Protein AF-A0A100WMC3-F1 (afdb_monomer_lite)

Foldseek 3Di:
DDDDDPDPDDDDDPPPDDDDDCVPVVVVVVVVVVVPDDPVRVVVVVVVVVVVVVVVVVVVVVVVVVVVVVVVVVVVVVVVVVVVVVVVVVVVVVVVVVVVVVVQQDWDAA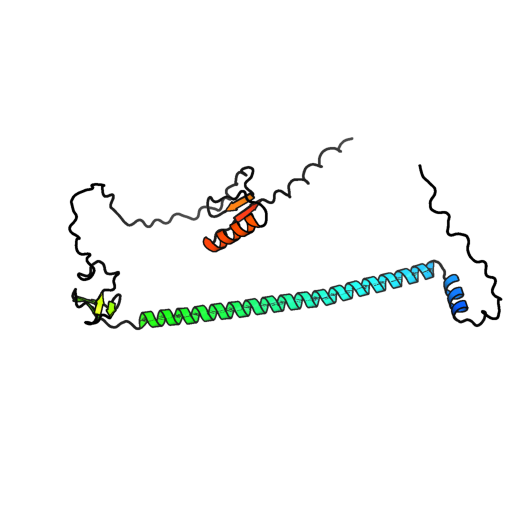PQARDIGSDQWDADPVGIHGHLVPCVGPVNVPDPDPDDDDDDDDDDDDDDDDDDDDDDDDDDPPPDDDDPQFFKAWPVDGDTDNDDDPVVVVVQVVCCVVPVTDMDGDDPPPPDPPPDDDDDDDD

Radius of gyration: 43.46 Å; chains: 1; bounding box: 103×50×106 Å

Sequence (235 aa):
MSLAYHQVAKNRCSRVTAQTDDANNPFHAVRLAIENLSDDQVCGLIRALVHGLVQGMITDVAARTDDIVEDAVQSITNQIATAAEHLQQVRVNAAEVKSSRRADGVQRTCELCGRVGSRRFVQSDTGWRCAPSATKCVGHRRQPSVVEPGHVVERGSTNSVGSSRIPAAADTPLKVVRTPGVTAHCLDCRRTWTLTDEVLQLAIKRHELRTGHIVDVYDEDAGEDAVVELAEACP

pLDDT: mean 76.0, std 20.93, range [31.16, 98.06]

Structure (mmCIF, N/CA/C/O backbone):
data_AF-A0A100WMC3-F1
#
_entry.id   AF-A0A100WMC3-F1
#
loop_
_atom_site.group_PDB
_atom_site.id
_atom_site.type_symbol
_atom_site.label_atom_id
_atom_site.label_alt_id
_atom_site.label_comp_id
_atom_site.label_asym_id
_atom_site.label_entity_id
_atom_site.label_seq_id
_atom_site.pdbx_PDB_ins_code
_atom_site.Cartn_x
_atom_site.Cartn_y
_atom_site.Cartn_z
_atom_site.occupancy
_atom_site.B_iso_or_equiv
_atom_site.auth_seq_id
_atom_site.auth_comp_id
_atom_site.auth_asym_id
_atom_site.auth_atom_id
_atom_site.pdbx_PDB_model_num
ATOM 1 N N . MET A 1 1 ? 5.108 33.991 -44.457 1.00 42.47 1 MET A N 1
ATOM 2 C CA . MET A 1 1 ? 6.042 34.362 -43.367 1.00 42.47 1 MET A CA 1
ATOM 3 C C . MET A 1 1 ? 6.269 33.095 -42.546 1.00 42.47 1 MET A C 1
ATOM 5 O O . MET A 1 1 ? 5.273 32.558 -42.109 1.00 42.47 1 MET A O 1
ATOM 9 N N . SER A 1 2 ? 7.432 32.477 -42.350 1.00 46.28 2 SER A N 1
ATOM 10 C CA . SER A 1 2 ? 8.834 32.833 -42.568 1.00 46.28 2 SER A CA 1
ATOM 11 C C . SER A 1 2 ? 9.646 31.515 -42.594 1.00 46.28 2 SER A C 1
ATOM 13 O O . SER A 1 2 ? 9.607 30.768 -41.622 1.00 46.28 2 SER A O 1
ATOM 15 N N . LEU A 1 3 ? 10.338 31.206 -43.699 1.00 52.53 3 LEU A N 1
ATOM 16 C CA . LEU A 1 3 ? 11.251 30.056 -43.866 1.00 52.53 3 LEU A CA 1
ATOM 17 C C . LEU A 1 3 ? 12.687 30.595 -43.989 1.00 52.53 3 LEU A C 1
ATOM 19 O O . LEU A 1 3 ? 13.226 30.664 -45.090 1.00 52.53 3 LEU A O 1
ATOM 23 N N . ALA A 1 4 ? 13.284 31.077 -42.893 1.00 56.47 4 ALA A N 1
ATOM 24 C CA . ALA A 1 4 ? 14.571 31.782 -42.985 1.00 56.47 4 ALA A CA 1
ATOM 25 C C . ALA A 1 4 ? 15.454 31.730 -41.721 1.00 56.47 4 ALA A C 1
ATOM 27 O O . ALA A 1 4 ? 16.034 32.749 -41.363 1.00 56.47 4 ALA A O 1
ATOM 28 N N . TYR A 1 5 ? 15.585 30.587 -41.027 1.00 51.62 5 TYR A N 1
ATOM 29 C CA . TYR A 1 5 ? 16.421 30.549 -39.806 1.00 51.62 5 TYR A CA 1
ATOM 30 C C . TYR A 1 5 ? 17.358 29.348 -39.592 1.00 51.62 5 TYR A C 1
ATOM 32 O O . TYR A 1 5 ? 17.820 29.142 -38.477 1.00 51.62 5 TYR A O 1
ATOM 40 N N . HIS A 1 6 ? 17.738 28.589 -40.630 1.00 47.38 6 HIS A N 1
ATOM 41 C CA . HIS A 1 6 ? 18.715 27.493 -40.457 1.00 47.38 6 HIS A CA 1
ATOM 42 C C . HIS A 1 6 ? 19.778 27.378 -41.566 1.00 47.38 6 HIS A C 1
ATOM 44 O O . HIS A 1 6 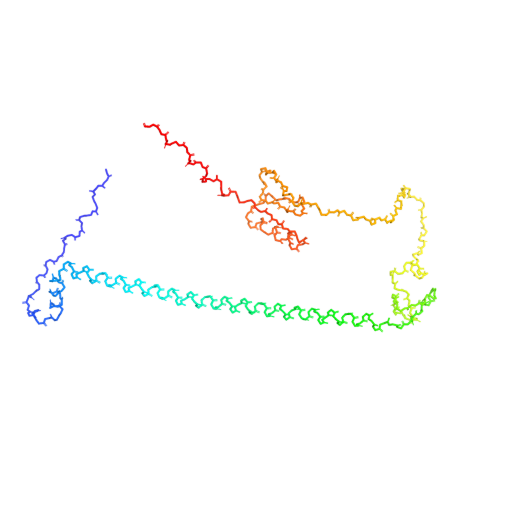? 20.029 26.302 -42.098 1.00 47.38 6 HIS A O 1
ATOM 50 N N . GLN A 1 7 ? 20.464 28.479 -41.900 1.00 54.38 7 GLN A N 1
ATOM 51 C CA . GLN A 1 7 ? 21.643 28.441 -42.791 1.00 54.38 7 GLN A CA 1
ATOM 52 C C . GLN A 1 7 ? 22.856 29.254 -42.295 1.00 54.38 7 GLN A C 1
ATOM 54 O O . GLN A 1 7 ? 23.619 29.785 -43.094 1.00 54.38 7 GLN A O 1
ATOM 59 N N . VAL A 1 8 ? 23.111 29.312 -40.982 1.00 54.22 8 VAL A N 1
ATOM 60 C CA . VAL A 1 8 ? 24.316 29.983 -40.438 1.00 54.22 8 VAL A CA 1
ATOM 61 C C . VAL A 1 8 ? 25.135 29.044 -39.550 1.00 54.22 8 VAL A C 1
ATOM 63 O O . VAL A 1 8 ? 25.372 29.309 -38.380 1.00 54.22 8 VAL A O 1
ATOM 66 N N . ALA A 1 9 ? 25.583 27.919 -40.112 1.00 51.59 9 ALA A N 1
ATOM 67 C CA . ALA A 1 9 ? 26.595 27.075 -39.461 1.00 51.59 9 ALA A CA 1
ATOM 68 C C . ALA A 1 9 ? 27.521 26.330 -40.443 1.00 51.59 9 ALA A C 1
ATOM 70 O O . ALA A 1 9 ? 28.112 25.320 -40.079 1.00 51.59 9 ALA A O 1
ATOM 71 N N . LYS A 1 10 ? 27.660 26.797 -41.696 1.00 53.50 10 LYS A N 1
ATOM 72 C CA . LYS A 1 10 ? 28.504 26.128 -42.711 1.00 53.50 10 LYS A CA 1
ATOM 73 C C . LYS A 1 10 ? 29.832 26.804 -43.042 1.00 53.50 10 LYS A C 1
ATOM 75 O O . LYS A 1 10 ? 30.568 26.280 -43.863 1.00 53.50 10 LYS A O 1
ATOM 80 N N . ASN A 1 11 ? 30.188 27.901 -42.377 1.00 53.53 11 ASN A N 1
ATOM 81 C CA . ASN A 1 11 ? 31.451 28.588 -42.636 1.00 53.53 11 ASN A CA 1
ATOM 82 C C . ASN A 1 11 ? 32.208 28.836 -41.335 1.00 53.53 11 ASN A C 1
ATOM 84 O O . ASN A 1 11 ? 31.994 29.864 -40.696 1.00 53.53 11 ASN A O 1
ATOM 88 N N . ARG A 1 12 ? 33.123 27.931 -40.968 1.00 49.16 12 ARG A N 1
ATOM 89 C CA . ARG A 1 12 ? 34.338 28.302 -40.228 1.00 49.16 12 ARG A CA 1
ATOM 90 C C . ARG A 1 12 ? 35.409 27.214 -40.302 1.00 49.16 12 ARG A C 1
ATOM 92 O O . ARG A 1 12 ? 35.188 26.077 -39.913 1.00 49.16 12 ARG A O 1
ATOM 99 N N . CYS A 1 13 ? 36.587 27.668 -40.721 1.00 43.81 13 CYS A N 1
ATOM 100 C CA . CYS A 1 13 ? 37.902 27.061 -40.537 1.00 43.81 13 CYS A CA 1
ATOM 101 C C . CYS A 1 13 ? 38.247 25.811 -41.351 1.00 43.81 13 CYS A C 1
ATOM 103 O O . CYS A 1 13 ? 38.523 24.746 -40.808 1.00 43.81 13 CYS A O 1
ATOM 105 N N . SER A 1 14 ? 38.491 26.036 -42.641 1.00 53.12 14 SER A N 1
ATOM 106 C CA . SER A 1 14 ? 39.659 25.453 -43.307 1.00 53.12 14 SER A CA 1
ATOM 107 C C . SER A 1 14 ? 40.934 25.985 -42.638 1.00 53.12 14 SER A C 1
ATOM 109 O O . SER A 1 14 ? 41.492 26.996 -43.060 1.00 53.12 14 SER A O 1
ATOM 111 N N . ARG A 1 15 ? 41.384 25.344 -41.554 1.00 52.12 15 ARG A N 1
ATOM 112 C CA . ARG A 1 15 ? 42.754 25.507 -41.056 1.00 52.12 15 ARG A CA 1
ATOM 113 C C . ARG A 1 15 ? 43.534 24.281 -41.504 1.00 52.12 15 ARG A C 1
ATOM 115 O O . ARG A 1 15 ? 43.482 23.235 -40.873 1.00 52.12 15 ARG A O 1
ATOM 122 N N . VAL A 1 16 ? 44.215 24.435 -42.634 1.00 56.44 16 VAL A N 1
ATOM 123 C CA . VAL A 1 16 ? 45.273 23.530 -43.080 1.00 56.44 16 VAL A CA 1
ATOM 124 C C . VAL A 1 16 ? 46.402 23.654 -42.058 1.00 56.44 16 VAL A C 1
ATOM 126 O O . VAL A 1 16 ? 47.184 24.601 -42.094 1.00 56.44 16 VAL A O 1
ATOM 129 N N . THR A 1 17 ? 46.432 22.750 -41.083 1.00 53.47 17 THR A N 1
ATOM 130 C CA . THR A 1 17 ? 47.632 22.466 -40.295 1.00 53.47 17 THR A CA 1
ATOM 131 C C . THR A 1 17 ? 48.300 21.243 -40.893 1.00 53.47 17 THR A C 1
ATOM 133 O O . THR A 1 17 ? 47.636 20.264 -41.223 1.00 53.47 17 THR A O 1
ATOM 136 N N . ALA A 1 18 ? 49.607 21.369 -41.080 1.00 52.53 18 ALA A N 1
ATOM 137 C CA . ALA A 1 18 ? 50.495 20.421 -41.720 1.00 52.53 18 ALA A CA 1
ATOM 138 C C . ALA A 1 18 ? 50.230 18.962 -41.310 1.00 52.53 18 ALA A C 1
ATOM 140 O O . ALA A 1 18 ? 50.261 18.614 -40.133 1.00 52.53 18 ALA A O 1
ATOM 141 N N . GLN A 1 19 ? 50.003 18.128 -42.324 1.00 58.03 19 GLN A N 1
ATOM 142 C CA . GLN A 1 19 ? 50.159 16.680 -42.278 1.00 58.03 19 GLN A CA 1
ATOM 143 C C . GLN A 1 19 ? 51.627 16.368 -41.964 1.00 58.03 19 GLN A C 1
ATOM 145 O O . GLN A 1 19 ? 52.487 16.459 -42.838 1.00 58.03 19 GLN A O 1
ATOM 150 N N . THR A 1 20 ? 51.913 16.013 -40.719 1.00 55.94 20 THR A N 1
ATOM 151 C CA . THR A 1 20 ? 53.174 15.377 -40.327 1.00 55.94 20 THR A CA 1
ATOM 152 C C . THR A 1 20 ? 52.835 14.165 -39.462 1.00 55.94 20 THR A C 1
ATOM 154 O O . THR A 1 20 ? 52.311 14.329 -38.366 1.00 55.94 20 THR A O 1
ATOM 157 N N . ASP A 1 21 ? 53.099 12.969 -39.997 1.00 59.62 21 ASP A N 1
ATOM 158 C CA . ASP A 1 21 ? 53.219 11.676 -39.299 1.00 59.62 21 ASP A CA 1
ATOM 159 C C . ASP A 1 21 ? 52.044 11.158 -38.438 1.00 59.62 21 ASP A C 1
ATOM 161 O O . ASP A 1 21 ? 52.247 10.549 -37.390 1.00 59.62 21 ASP A O 1
ATOM 165 N N . ASP A 1 22 ? 50.802 11.267 -38.920 1.00 60.19 22 ASP A N 1
ATOM 166 C CA . ASP A 1 22 ? 49.631 10.617 -38.284 1.00 60.19 22 ASP A CA 1
ATOM 167 C C . ASP A 1 22 ? 49.524 9.098 -38.570 1.00 60.19 22 ASP A C 1
ATOM 169 O O . ASP A 1 22 ? 48.655 8.412 -38.032 1.00 60.19 22 ASP A O 1
ATOM 173 N N . ALA A 1 23 ? 50.415 8.535 -39.397 1.00 66.25 23 ALA A N 1
ATOM 174 C CA . ALA A 1 23 ? 50.392 7.113 -39.762 1.00 66.25 23 ALA A CA 1
ATOM 175 C C . ALA A 1 23 ? 50.691 6.168 -38.579 1.00 66.25 23 ALA A C 1
ATOM 177 O O . ALA A 1 23 ? 50.268 5.015 -38.598 1.00 66.25 23 ALA A O 1
ATOM 178 N N . ASN A 1 24 ? 51.367 6.664 -37.536 1.00 78.38 24 ASN A N 1
ATOM 179 C CA . ASN A 1 24 ? 51.641 5.914 -36.304 1.00 78.38 24 ASN A CA 1
ATOM 180 C C . ASN A 1 24 ? 50.670 6.247 -35.163 1.00 78.38 24 ASN A C 1
ATOM 182 O O . ASN A 1 24 ? 50.863 5.787 -34.037 1.00 78.38 24 ASN A O 1
ATOM 186 N N . ASN A 1 25 ? 49.632 7.045 -35.420 1.00 85.81 25 ASN A N 1
ATOM 187 C CA . ASN A 1 25 ? 48.649 7.371 -34.405 1.00 85.81 25 ASN A CA 1
ATOM 188 C C . ASN A 1 25 ? 47.708 6.167 -34.198 1.00 85.81 25 ASN A C 1
ATOM 190 O O . ASN A 1 25 ? 46.953 5.818 -35.112 1.00 85.81 25 ASN A O 1
ATOM 194 N N . PRO A 1 26 ? 47.698 5.525 -33.013 1.00 85.31 26 PRO A N 1
ATOM 195 C CA . PRO A 1 26 ? 46.841 4.366 -32.762 1.00 85.31 26 PRO A CA 1
ATOM 196 C C . PRO A 1 26 ? 45.354 4.701 -32.942 1.00 85.31 26 PRO A C 1
ATOM 198 O O . PRO A 1 26 ? 44.572 3.842 -33.343 1.00 85.31 26 PRO A O 1
ATOM 201 N N . PHE A 1 27 ? 44.959 5.962 -32.739 1.00 88.50 27 PHE A N 1
ATOM 202 C CA . PHE A 1 27 ? 43.589 6.408 -32.978 1.00 88.50 27 PHE A CA 1
ATOM 203 C C . PHE A 1 27 ? 43.219 6.431 -34.468 1.00 88.50 27 PHE A C 1
ATOM 205 O O . PHE A 1 27 ? 42.059 6.191 -34.798 1.00 88.50 27 PHE A O 1
ATOM 212 N N . HIS A 1 28 ? 44.178 6.651 -35.376 1.00 87.25 28 HIS A N 1
ATOM 213 C CA . HIS A 1 28 ? 43.939 6.577 -36.821 1.00 87.25 28 HIS A CA 1
ATOM 214 C C . HIS A 1 28 ? 43.695 5.129 -37.269 1.00 87.25 28 HIS A C 1
ATOM 216 O O . HIS A 1 28 ? 42.779 4.864 -38.047 1.00 87.25 28 HIS A O 1
ATOM 222 N N . ALA A 1 29 ? 44.457 4.177 -36.721 1.00 86.81 29 ALA A N 1
ATOM 223 C CA . ALA A 1 29 ? 44.242 2.751 -36.966 1.00 86.81 29 ALA A CA 1
ATOM 224 C C . ALA A 1 29 ? 42.873 2.278 -36.445 1.00 86.81 29 ALA A C 1
ATOM 226 O O . ALA A 1 29 ? 42.149 1.586 -37.157 1.00 86.81 29 ALA A O 1
ATOM 227 N N . VAL A 1 30 ? 42.479 2.705 -35.238 1.00 89.44 30 VAL A N 1
ATOM 228 C CA . VAL A 1 30 ? 41.149 2.409 -34.675 1.00 89.44 30 VAL A CA 1
ATOM 229 C C . VAL A 1 30 ? 40.039 3.016 -35.532 1.00 89.44 30 VAL A C 1
ATOM 231 O O . VAL A 1 30 ? 39.040 2.355 -35.804 1.00 89.44 30 VAL A O 1
ATOM 234 N N . ARG A 1 31 ? 40.214 4.252 -36.005 1.00 90.44 31 ARG A N 1
ATOM 235 C CA . ARG A 1 31 ? 39.232 4.914 -36.864 1.00 90.44 31 ARG A CA 1
ATOM 236 C C . ARG A 1 31 ? 39.041 4.184 -38.193 1.00 90.44 31 ARG A C 1
ATOM 238 O O . ARG A 1 31 ? 37.904 3.902 -38.551 1.00 90.44 31 ARG A O 1
ATOM 245 N N . LEU A 1 32 ? 40.128 3.815 -38.875 1.00 91.56 32 LEU A N 1
ATOM 246 C CA . LEU A 1 32 ? 40.052 3.008 -40.097 1.00 91.56 32 LEU A CA 1
ATOM 247 C C . LEU A 1 32 ? 39.418 1.637 -39.840 1.00 91.56 32 LEU A C 1
ATOM 249 O O . LEU A 1 32 ? 38.679 1.141 -40.683 1.00 91.56 32 LEU A O 1
ATOM 253 N N . ALA A 1 33 ? 39.682 1.017 -38.689 1.00 89.44 33 ALA A N 1
ATOM 254 C CA . ALA A 1 33 ? 39.052 -0.251 -38.332 1.00 89.44 33 ALA A CA 1
ATOM 255 C C . ALA A 1 33 ? 37.529 -0.110 -38.165 1.00 89.44 33 ALA A C 1
ATOM 257 O O . ALA A 1 33 ? 36.796 -0.983 -38.616 1.00 89.44 33 ALA A O 1
ATOM 258 N N . ILE A 1 34 ? 37.053 0.994 -37.578 1.00 90.69 34 ILE A N 1
ATOM 259 C CA . ILE A 1 34 ? 35.618 1.295 -37.446 1.00 90.69 34 ILE A CA 1
ATOM 260 C C . ILE A 1 34 ? 34.990 1.590 -38.813 1.00 90.69 34 ILE A C 1
ATOM 262 O O . ILE A 1 34 ? 33.912 1.083 -39.108 1.00 90.69 34 ILE A O 1
ATOM 266 N N . GLU A 1 35 ? 35.663 2.381 -39.653 1.00 94.94 35 GLU A N 1
ATOM 267 C CA . GLU A 1 35 ? 35.176 2.755 -40.990 1.00 94.94 35 GLU A CA 1
ATOM 268 C C . GLU A 1 35 ? 35.080 1.550 -41.950 1.00 94.94 35 GLU A C 1
ATOM 270 O O . GLU A 1 35 ? 34.303 1.595 -42.898 1.00 94.94 35 GLU A O 1
ATOM 275 N N . ASN A 1 36 ? 35.821 0.465 -41.692 1.00 95.81 36 ASN A N 1
ATOM 276 C CA . ASN A 1 36 ? 35.812 -0.759 -42.502 1.00 95.81 36 ASN A CA 1
ATOM 277 C C . ASN A 1 36 ? 34.904 -1.881 -41.955 1.00 95.81 36 ASN A C 1
ATOM 279 O O . ASN A 1 36 ? 34.958 -3.002 -42.466 1.00 95.81 36 ASN A O 1
ATOM 283 N N . LEU A 1 37 ? 34.090 -1.626 -40.924 1.00 96.81 37 LEU A N 1
ATOM 284 C CA . LEU A 1 37 ? 33.111 -2.613 -40.457 1.00 96.81 37 LEU A CA 1
ATOM 285 C C . LEU A 1 37 ? 32.001 -2.796 -41.497 1.00 96.81 37 LEU A C 1
ATOM 287 O O . LEU A 1 37 ? 31.453 -1.820 -42.005 1.00 96.81 37 LEU A O 1
ATOM 291 N N . SER A 1 38 ? 31.637 -4.047 -41.791 1.00 97.31 38 SER A N 1
ATOM 292 C CA . SER A 1 38 ? 30.478 -4.322 -42.646 1.00 97.31 38 SER A CA 1
ATOM 293 C C . SER A 1 38 ? 29.168 -4.024 -41.915 1.00 97.31 38 SER A C 1
ATOM 295 O O . SER A 1 38 ? 29.095 -4.118 -40.687 1.00 97.31 38 SER A O 1
ATOM 297 N N . ASP A 1 39 ? 28.102 -3.741 -42.666 1.00 96.56 39 ASP A N 1
ATOM 298 C CA . ASP A 1 39 ? 26.769 -3.510 -42.092 1.00 96.56 39 ASP A CA 1
ATOM 299 C C . ASP A 1 39 ? 26.309 -4.680 -41.206 1.00 96.56 39 ASP A C 1
ATOM 301 O O . ASP A 1 39 ? 25.723 -4.459 -40.147 1.00 96.56 39 ASP A O 1
ATOM 305 N N . ASP A 1 40 ? 26.648 -5.921 -41.571 1.00 97.56 40 ASP A N 1
ATOM 306 C CA . ASP A 1 40 ? 26.360 -7.110 -40.760 1.00 97.56 40 ASP A CA 1
ATOM 307 C C . ASP A 1 40 ? 27.121 -7.109 -39.427 1.00 97.56 40 ASP A C 1
ATOM 309 O O . ASP A 1 40 ? 26.560 -7.468 -38.388 1.00 97.56 40 ASP A O 1
ATOM 313 N N . GLN A 1 41 ? 28.390 -6.682 -39.428 1.00 96.62 41 GLN A N 1
ATOM 314 C CA . GLN A 1 41 ? 29.192 -6.555 -38.209 1.00 96.62 41 GLN A CA 1
ATOM 315 C C . GLN A 1 41 ? 28.649 -5.444 -37.312 1.00 96.62 41 GLN A C 1
ATOM 317 O O . GLN A 1 41 ? 28.514 -5.645 -36.105 1.00 96.62 41 GLN A O 1
ATOM 322 N N . VAL A 1 42 ? 28.279 -4.302 -37.894 1.00 95.19 42 VAL A N 1
ATOM 323 C CA . VAL A 1 42 ? 27.649 -3.194 -37.167 1.00 95.19 42 VAL A CA 1
ATOM 324 C C . VAL A 1 42 ? 26.313 -3.641 -36.568 1.00 95.19 42 VAL A C 1
ATOM 326 O O . VAL A 1 42 ? 26.083 -3.454 -35.374 1.00 95.19 42 VAL A O 1
ATOM 329 N N . CYS A 1 43 ? 25.458 -4.310 -37.344 1.00 95.62 43 CYS A N 1
ATOM 330 C CA . CYS A 1 43 ? 24.183 -4.844 -36.860 1.00 95.62 43 CYS A CA 1
ATOM 331 C C . CYS A 1 43 ? 24.376 -5.892 -35.755 1.00 95.62 43 CYS A C 1
ATOM 333 O O . CYS A 1 43 ? 23.630 -5.902 -34.774 1.00 95.62 43 CYS A O 1
ATOM 335 N N . GLY A 1 44 ? 25.380 -6.763 -35.886 1.00 96.94 44 GLY A N 1
ATOM 336 C CA . GLY A 1 44 ? 25.745 -7.744 -34.867 1.00 96.94 44 GLY A CA 1
ATOM 337 C C . GLY A 1 44 ? 26.195 -7.089 -33.561 1.00 96.94 44 GLY A C 1
ATOM 338 O O . GLY A 1 44 ? 25.707 -7.461 -32.493 1.00 96.94 44 GLY A O 1
ATOM 339 N N . LEU A 1 45 ? 27.058 -6.072 -33.648 1.00 96.25 45 LEU A N 1
ATOM 340 C CA . LEU A 1 45 ? 27.527 -5.296 -32.498 1.00 96.25 45 LEU A CA 1
ATOM 341 C C . LEU A 1 45 ? 26.379 -4.555 -31.810 1.00 96.25 45 LEU A C 1
ATOM 343 O O . LEU A 1 45 ? 26.240 -4.651 -30.593 1.00 96.25 45 LEU A O 1
ATOM 347 N N . ILE A 1 46 ? 25.520 -3.874 -32.573 1.00 96.12 46 ILE A N 1
ATOM 348 C CA . ILE A 1 46 ? 24.348 -3.179 -32.025 1.00 96.12 46 ILE A CA 1
ATOM 349 C C . ILE A 1 46 ? 23.426 -4.177 -31.321 1.00 96.12 46 ILE A C 1
ATOM 351 O O . ILE A 1 46 ? 23.014 -3.932 -30.189 1.00 96.12 46 ILE A O 1
ATOM 355 N N . ARG A 1 47 ? 23.135 -5.328 -31.941 1.00 97.44 47 ARG A N 1
ATOM 356 C CA . ARG A 1 47 ? 22.277 -6.354 -31.334 1.00 97.44 47 ARG A CA 1
ATOM 357 C C . ARG A 1 47 ? 22.875 -6.895 -30.036 1.00 97.44 47 ARG A C 1
ATOM 359 O O . ARG A 1 47 ? 22.146 -7.030 -29.059 1.00 97.44 47 ARG A O 1
ATOM 366 N N . ALA A 1 48 ? 24.178 -7.172 -30.009 1.00 96.56 48 ALA A N 1
ATOM 367 C CA . ALA A 1 48 ? 24.865 -7.644 -28.811 1.00 96.56 48 ALA A CA 1
ATOM 368 C C . ALA A 1 48 ? 24.841 -6.598 -27.684 1.00 96.56 48 ALA A C 1
ATOM 370 O O . ALA A 1 48 ? 24.551 -6.942 -26.539 1.00 96.56 48 ALA A O 1
ATOM 371 N N . LEU A 1 49 ? 25.078 -5.323 -28.012 1.00 96.88 49 LEU A N 1
ATOM 372 C CA . LEU A 1 49 ? 25.023 -4.218 -27.053 1.00 96.88 49 LEU A CA 1
ATOM 373 C C . LEU A 1 49 ? 23.615 -4.033 -26.483 1.00 96.88 49 LEU A C 1
ATOM 375 O O . LEU A 1 49 ? 23.450 -3.997 -25.266 1.00 96.88 49 LEU A O 1
ATOM 379 N N . VAL A 1 50 ? 22.597 -3.965 -27.344 1.00 97.75 50 VAL A N 1
ATOM 380 C CA . VAL A 1 50 ? 21.199 -3.814 -26.916 1.00 97.75 50 VAL A CA 1
ATOM 381 C C . VAL A 1 50 ? 20.768 -5.004 -26.065 1.00 97.75 50 VAL A C 1
ATOM 383 O O . VAL A 1 50 ? 20.197 -4.807 -24.998 1.00 97.75 50 VAL A O 1
ATOM 386 N N . HIS A 1 51 ? 21.086 -6.230 -26.483 1.00 97.56 51 HIS A N 1
ATOM 387 C CA . HIS A 1 51 ? 20.753 -7.426 -25.714 1.00 97.56 51 HIS A CA 1
ATOM 388 C C . HIS A 1 51 ? 21.439 -7.433 -24.342 1.00 97.56 51 HIS A C 1
ATOM 390 O O . HIS A 1 51 ? 20.791 -7.713 -23.339 1.00 97.56 51 HIS A O 1
ATOM 396 N N . GLY A 1 52 ? 22.730 -7.092 -24.275 1.00 97.31 52 GLY A N 1
ATOM 397 C CA . GLY A 1 52 ? 23.464 -7.001 -23.012 1.00 97.31 52 GLY A CA 1
ATOM 398 C C . GLY A 1 52 ? 22.885 -5.945 -22.067 1.00 97.31 52 GLY A C 1
ATOM 399 O O . GLY A 1 52 ? 22.710 -6.220 -20.882 1.00 97.31 52 GLY A O 1
ATOM 400 N N . LEU A 1 53 ? 22.527 -4.770 -22.593 1.00 97.12 53 LEU A N 1
ATOM 401 C CA . LEU A 1 53 ? 21.900 -3.698 -21.816 1.00 97.12 53 LEU A CA 1
ATOM 402 C C . LEU A 1 53 ? 20.521 -4.105 -21.292 1.00 97.12 53 LEU A C 1
ATOM 404 O O . LEU A 1 53 ? 20.265 -3.982 -20.097 1.00 97.12 53 LEU A O 1
ATOM 408 N N . VAL A 1 54 ? 19.653 -4.633 -22.159 1.00 97.31 54 VAL A N 1
ATOM 409 C CA . VAL A 1 54 ? 18.305 -5.077 -21.775 1.00 97.31 54 VAL A CA 1
ATOM 410 C C . VAL A 1 54 ? 18.381 -6.201 -20.744 1.00 97.31 54 VAL A C 1
ATOM 412 O O . VAL A 1 54 ? 17.709 -6.131 -19.719 1.00 97.31 54 VAL A O 1
ATOM 415 N N . GLN A 1 55 ? 19.241 -7.200 -20.958 1.00 97.06 55 GLN A N 1
ATOM 416 C CA . GLN A 1 55 ? 19.419 -8.298 -20.011 1.00 97.06 55 GLN A CA 1
ATOM 417 C C . GLN A 1 55 ? 19.949 -7.802 -18.658 1.00 97.06 55 GLN A C 1
ATOM 419 O O . GLN A 1 55 ? 19.477 -8.248 -17.611 1.00 97.06 55 GLN A O 1
ATOM 424 N N . GLY A 1 56 ? 20.900 -6.863 -18.668 1.00 96.88 56 GLY A N 1
ATOM 425 C CA . GLY A 1 56 ? 21.423 -6.236 -17.454 1.00 96.88 56 GLY A CA 1
ATOM 426 C C . GLY A 1 56 ? 20.344 -5.477 -16.682 1.00 96.88 56 GLY A C 1
ATOM 427 O O . GLY A 1 56 ? 20.220 -5.662 -15.475 1.00 96.88 56 GLY A O 1
ATOM 428 N N . MET A 1 57 ? 19.511 -4.698 -17.378 1.00 96.69 57 MET A N 1
ATOM 429 C CA . MET A 1 57 ? 18.387 -3.977 -16.772 1.00 96.69 57 MET A CA 1
ATOM 430 C C . MET A 1 57 ? 17.332 -4.923 -16.195 1.00 96.69 57 MET A C 1
ATOM 432 O O . MET A 1 57 ? 16.882 -4.709 -15.077 1.00 96.69 57 MET A O 1
ATOM 436 N N . ILE A 1 58 ? 16.958 -5.985 -16.916 1.00 95.75 58 ILE A N 1
ATOM 437 C CA . ILE A 1 58 ? 16.003 -6.986 -16.411 1.00 95.75 58 ILE A CA 1
ATOM 438 C C . ILE A 1 58 ? 16.548 -7.655 -15.149 1.00 95.75 58 ILE A C 1
ATOM 440 O O . ILE A 1 58 ? 15.814 -7.830 -14.183 1.00 95.75 58 ILE A O 1
ATOM 444 N N . THR A 1 59 ? 17.837 -7.997 -15.142 1.00 95.94 59 THR A N 1
ATOM 445 C CA . THR A 1 59 ? 18.476 -8.638 -13.985 1.00 95.94 59 THR A CA 1
ATOM 446 C C . THR A 1 59 ? 18.532 -7.694 -12.777 1.00 95.94 59 THR A C 1
ATOM 448 O O . THR A 1 59 ? 18.240 -8.124 -11.667 1.00 95.94 59 THR A O 1
ATOM 451 N N . ASP A 1 60 ? 18.840 -6.408 -12.980 1.00 95.38 60 ASP A N 1
ATOM 452 C CA . ASP A 1 60 ? 18.822 -5.390 -11.914 1.00 95.38 60 ASP A CA 1
ATOM 453 C C . ASP A 1 60 ? 17.406 -5.165 -11.359 1.00 95.38 60 ASP A C 1
ATOM 455 O O . ASP A 1 60 ? 17.213 -5.122 -10.147 1.00 95.38 60 ASP A O 1
ATOM 459 N N . VAL A 1 61 ? 16.394 -5.092 -12.230 1.00 94.44 61 VAL A N 1
ATOM 460 C CA . VAL A 1 61 ? 14.986 -4.972 -11.817 1.00 94.44 61 VAL A CA 1
ATOM 461 C C . VAL A 1 61 ? 14.533 -6.207 -11.041 1.00 94.44 61 VAL A C 1
ATOM 463 O O . VAL A 1 61 ? 13.870 -6.060 -10.016 1.00 94.44 61 VAL A O 1
ATOM 466 N N . ALA A 1 62 ? 14.894 -7.409 -11.497 1.00 92.88 62 ALA A N 1
ATOM 467 C CA . ALA A 1 62 ? 14.566 -8.654 -10.809 1.00 92.88 62 ALA A CA 1
ATOM 468 C C . ALA A 1 62 ? 15.186 -8.690 -9.404 1.00 92.88 62 ALA A C 1
ATOM 470 O O . ALA A 1 62 ? 14.458 -8.888 -8.437 1.00 92.88 62 ALA A O 1
ATOM 471 N N . ALA A 1 63 ? 16.481 -8.379 -9.283 1.00 92.69 63 ALA A N 1
ATOM 472 C CA . ALA A 1 63 ? 17.171 -8.333 -7.993 1.00 92.69 63 ALA A CA 1
ATOM 473 C C . ALA A 1 63 ? 16.512 -7.343 -7.017 1.00 92.69 63 ALA A C 1
ATOM 475 O O . ALA A 1 63 ? 16.213 -7.693 -5.882 1.00 92.69 63 ALA A O 1
ATOM 476 N N . ARG A 1 64 ? 16.189 -6.128 -7.480 1.00 94.00 64 ARG A N 1
ATOM 477 C CA . ARG A 1 64 ? 15.503 -5.130 -6.641 1.00 94.00 64 ARG A CA 1
ATOM 478 C C . ARG A 1 64 ? 14.077 -5.530 -6.278 1.00 94.00 64 ARG A C 1
ATOM 480 O O . ARG A 1 64 ? 13.580 -5.122 -5.234 1.00 94.00 64 ARG A O 1
ATOM 487 N N . THR A 1 65 ? 13.392 -6.262 -7.154 1.00 94.69 65 THR A N 1
ATOM 488 C CA . THR A 1 65 ? 12.030 -6.736 -6.882 1.00 94.69 65 THR A CA 1
ATOM 489 C C . THR A 1 65 ? 12.044 -7.751 -5.746 1.00 94.69 65 THR A C 1
ATOM 491 O O . THR A 1 65 ? 11.204 -7.651 -4.855 1.00 94.69 65 THR A O 1
ATOM 494 N N . ASP A 1 66 ? 13.014 -8.667 -5.739 1.00 93.06 66 ASP A N 1
ATOM 495 C CA . ASP A 1 66 ? 13.173 -9.651 -4.667 1.00 93.06 66 ASP A CA 1
ATOM 496 C C . ASP A 1 66 ? 13.443 -8.968 -3.315 1.00 93.06 66 ASP A C 1
ATOM 498 O O . ASP A 1 66 ? 12.752 -9.274 -2.341 1.00 93.06 66 ASP A O 1
ATOM 502 N N . ASP A 1 67 ? 14.329 -7.964 -3.276 1.00 94.06 67 ASP A N 1
ATOM 503 C CA . ASP A 1 67 ? 14.611 -7.180 -2.061 1.00 94.06 67 ASP A CA 1
ATOM 504 C C . ASP A 1 67 ? 13.349 -6.467 -1.526 1.00 94.06 67 ASP A C 1
ATOM 506 O O . ASP A 1 67 ? 13.047 -6.507 -0.333 1.00 94.06 67 ASP A O 1
ATOM 510 N N . ILE A 1 68 ? 12.558 -5.845 -2.414 1.00 92.25 68 ILE A N 1
ATOM 511 C CA . ILE A 1 68 ? 11.307 -5.159 -2.036 1.00 92.25 68 ILE A CA 1
ATOM 512 C C . ILE A 1 68 ? 10.280 -6.152 -1.478 1.00 92.25 68 ILE A C 1
ATOM 514 O O . ILE A 1 68 ? 9.564 -5.839 -0.521 1.00 92.25 68 ILE A O 1
ATOM 518 N N . VAL A 1 69 ? 10.170 -7.336 -2.086 1.00 95.88 69 VAL A N 1
ATOM 519 C CA . VAL A 1 69 ? 9.249 -8.379 -1.623 1.00 95.88 69 VAL A CA 1
ATOM 520 C C . VAL A 1 69 ? 9.688 -8.903 -0.256 1.00 95.88 69 VAL A C 1
ATOM 522 O O . VAL A 1 69 ? 8.837 -9.055 0.623 1.00 95.88 69 VAL A O 1
ATOM 525 N N . GLU A 1 70 ? 10.984 -9.127 -0.038 1.00 96.88 70 GLU A N 1
ATOM 526 C CA . GLU A 1 70 ? 11.521 -9.564 1.255 1.00 96.88 70 GLU A CA 1
ATOM 527 C C . GLU A 1 70 ? 11.259 -8.525 2.359 1.00 96.88 70 GLU A C 1
ATOM 529 O O . GLU A 1 70 ? 10.709 -8.870 3.412 1.00 96.88 70 GLU A O 1
ATOM 534 N N . ASP A 1 71 ? 11.512 -7.241 2.089 1.00 96.12 71 ASP A N 1
ATOM 535 C CA . ASP A 1 71 ? 11.217 -6.137 3.011 1.00 96.12 71 ASP A CA 1
ATOM 536 C C . ASP A 1 71 ? 9.720 -6.046 3.354 1.00 96.12 71 ASP A C 1
ATOM 538 O O . ASP A 1 71 ? 9.334 -5.860 4.518 1.00 96.12 71 ASP A O 1
ATOM 542 N N . ALA A 1 72 ? 8.844 -6.210 2.357 1.00 95.69 72 ALA A N 1
ATOM 543 C CA . ALA A 1 72 ? 7.399 -6.200 2.559 1.00 95.69 72 ALA A CA 1
ATOM 544 C C . ALA A 1 72 ? 6.934 -7.385 3.422 1.00 95.69 72 ALA A C 1
ATOM 546 O O . ALA A 1 72 ? 6.142 -7.203 4.354 1.00 95.69 72 ALA A O 1
ATOM 547 N N . VAL A 1 73 ? 7.450 -8.590 3.162 1.00 98.06 73 VAL A N 1
ATOM 548 C CA . VAL A 1 73 ? 7.144 -9.797 3.945 1.00 98.06 73 VAL A CA 1
ATOM 549 C C . VAL A 1 73 ? 7.629 -9.648 5.388 1.00 98.06 73 VAL A C 1
ATOM 551 O O . VAL A 1 73 ? 6.881 -9.957 6.326 1.00 98.06 73 VAL A O 1
ATOM 554 N N . GLN A 1 74 ? 8.836 -9.118 5.594 1.00 97.75 74 GLN A N 1
ATOM 555 C CA . GLN A 1 74 ? 9.375 -8.871 6.929 1.00 97.75 74 GLN A CA 1
ATOM 556 C C . GLN A 1 74 ? 8.543 -7.825 7.687 1.00 97.75 74 GLN A C 1
ATOM 558 O O . GLN A 1 74 ? 8.233 -8.010 8.867 1.00 97.75 74 GLN A O 1
ATOM 563 N N . SER A 1 75 ? 8.115 -6.757 7.008 1.00 97.94 75 SER A N 1
ATOM 564 C CA . SER A 1 75 ? 7.244 -5.721 7.576 1.00 97.94 75 SER A CA 1
ATOM 565 C C . SER A 1 75 ? 5.893 -6.283 8.031 1.00 97.94 75 SER A C 1
ATOM 567 O O . SER A 1 75 ? 5.482 -6.051 9.171 1.00 97.94 75 SER A O 1
ATOM 569 N N . ILE A 1 76 ? 5.224 -7.081 7.191 1.00 97.12 76 ILE A N 1
ATOM 570 C CA . ILE A 1 76 ? 3.945 -7.725 7.535 1.00 97.12 76 ILE A CA 1
ATOM 571 C C . ILE A 1 76 ? 4.124 -8.675 8.724 1.00 97.12 76 ILE A C 1
ATOM 573 O O . ILE A 1 76 ? 3.326 -8.654 9.662 1.00 97.12 76 ILE A O 1
ATOM 577 N N . THR A 1 77 ? 5.192 -9.473 8.722 1.00 97.94 77 THR A N 1
ATOM 578 C CA . THR A 1 77 ? 5.494 -10.412 9.812 1.00 97.94 77 THR A CA 1
ATOM 579 C C . THR A 1 77 ? 5.676 -9.678 11.142 1.00 97.94 77 THR A C 1
ATOM 581 O O . THR A 1 77 ? 5.082 -10.068 12.150 1.00 97.94 77 THR A O 1
ATOM 584 N N . ASN A 1 78 ? 6.418 -8.567 11.139 1.00 97.31 78 ASN A N 1
ATOM 585 C CA . ASN A 1 78 ? 6.604 -7.727 12.320 1.00 97.31 78 ASN A CA 1
ATOM 586 C C . ASN A 1 78 ? 5.273 -7.129 12.809 1.00 97.31 78 ASN A C 1
ATOM 588 O O . ASN A 1 78 ? 4.986 -7.171 14.004 1.00 97.31 78 ASN A O 1
ATOM 592 N N . GLN A 1 79 ? 4.424 -6.634 11.901 1.00 97.06 79 GLN A N 1
ATOM 593 C CA . GLN A 1 79 ? 3.107 -6.092 12.260 1.00 97.06 79 GLN A CA 1
ATOM 594 C C . GLN A 1 79 ? 2.196 -7.152 12.894 1.00 97.06 79 GLN A C 1
ATOM 596 O O . GLN A 1 79 ? 1.525 -6.872 13.891 1.00 97.06 79 GLN A O 1
ATOM 601 N N . ILE A 1 80 ? 2.194 -8.379 12.361 1.00 97.06 80 ILE A N 1
ATOM 602 C CA . ILE A 1 80 ? 1.431 -9.501 12.925 1.00 97.06 80 ILE A CA 1
ATOM 603 C C . ILE A 1 80 ? 1.956 -9.862 14.317 1.00 97.06 80 ILE A C 1
ATOM 605 O O . ILE A 1 80 ? 1.153 -10.055 15.233 1.00 97.06 80 ILE A O 1
ATOM 609 N N . ALA A 1 81 ? 3.278 -9.919 14.500 1.00 97.50 81 ALA A N 1
ATOM 610 C CA . ALA A 1 81 ? 3.888 -10.201 15.797 1.00 97.50 81 ALA A CA 1
ATOM 611 C C . ALA A 1 81 ? 3.486 -9.150 16.847 1.00 97.50 81 ALA A C 1
ATOM 613 O O . ALA A 1 81 ? 2.964 -9.504 17.906 1.00 97.50 81 ALA A O 1
ATOM 614 N N . THR A 1 82 ? 3.602 -7.859 16.521 1.00 97.00 82 THR A N 1
ATOM 615 C CA . THR A 1 82 ? 3.177 -6.766 17.411 1.00 97.00 82 THR A CA 1
ATOM 616 C C . THR A 1 82 ? 1.675 -6.819 17.719 1.00 97.00 82 THR A C 1
ATOM 618 O O . THR A 1 82 ? 1.257 -6.619 18.862 1.00 97.00 82 THR A O 1
ATOM 621 N N . ALA A 1 83 ? 0.834 -7.128 16.728 1.00 95.38 83 ALA A N 1
ATOM 622 C CA . ALA A 1 83 ? -0.605 -7.276 16.941 1.00 95.38 83 ALA A CA 1
ATOM 623 C C . ALA A 1 83 ? -0.935 -8.463 17.867 1.00 95.38 83 ALA A C 1
ATOM 625 O O . ALA A 1 83 ? -1.823 -8.359 18.722 1.00 95.38 83 ALA A O 1
ATOM 626 N N . ALA A 1 84 ? -0.211 -9.577 17.735 1.00 96.31 84 ALA A N 1
ATOM 627 C CA . ALA A 1 84 ? -0.368 -10.747 18.592 1.00 96.31 84 ALA A CA 1
ATOM 628 C C . ALA A 1 84 ? 0.010 -10.440 20.052 1.00 96.31 84 ALA A C 1
ATOM 630 O O . ALA A 1 84 ? -0.750 -10.784 20.963 1.00 96.31 84 ALA A O 1
ATOM 631 N N . GLU A 1 85 ? 1.117 -9.729 20.276 1.00 96.12 85 GLU A N 1
ATOM 632 C CA . GLU A 1 85 ? 1.533 -9.262 21.605 1.00 96.12 85 GLU A CA 1
ATOM 633 C C . GLU A 1 85 ? 0.474 -8.355 22.241 1.00 96.12 85 GLU A C 1
ATOM 635 O O . GLU A 1 85 ? 0.084 -8.554 23.396 1.00 96.12 85 GLU A O 1
ATOM 640 N N . HIS A 1 86 ? -0.078 -7.412 21.471 1.00 94.75 86 HIS A N 1
ATOM 641 C CA . HIS A 1 86 ? -1.142 -6.533 21.950 1.00 94.75 86 HIS A CA 1
ATOM 642 C C . HIS A 1 86 ? -2.395 -7.323 22.368 1.00 94.75 86 HIS A C 1
ATOM 644 O O . HIS A 1 86 ? -2.965 -7.085 23.437 1.00 94.75 86 HIS A O 1
ATOM 650 N N . LEU A 1 87 ? -2.812 -8.318 21.577 1.00 94.00 87 LEU A N 1
ATOM 651 C CA . LEU A 1 87 ? -3.935 -9.193 21.932 1.00 94.00 87 LEU A CA 1
ATOM 652 C C . LEU A 1 87 ? -3.658 -10.019 23.194 1.00 94.00 87 LEU A C 1
ATOM 654 O O . LEU A 1 87 ? -4.565 -10.221 24.009 1.00 94.00 87 LEU A O 1
ATOM 658 N N . GLN A 1 88 ? -2.425 -10.490 23.381 1.00 92.06 88 GLN A N 1
ATOM 659 C CA . GLN A 1 88 ? -2.032 -11.215 24.585 1.00 92.06 88 GLN A CA 1
ATOM 660 C C . GLN A 1 88 ? -2.077 -10.306 25.818 1.00 92.06 88 GLN A C 1
ATOM 662 O O . GLN A 1 88 ? -2.659 -10.695 26.834 1.00 92.06 88 GLN A O 1
ATOM 667 N N . GLN A 1 89 ? -1.588 -9.070 25.708 1.00 91.44 89 GLN A N 1
ATOM 668 C CA . GLN A 1 89 ? -1.660 -8.089 26.789 1.00 91.44 89 GLN A CA 1
ATOM 669 C C . GLN A 1 89 ? -3.111 -7.763 27.167 1.00 91.44 89 GLN A C 1
ATOM 671 O O . GLN A 1 89 ? -3.466 -7.763 28.347 1.00 91.44 89 GLN A O 1
ATOM 676 N N . VAL A 1 90 ? -3.990 -7.564 26.178 1.00 92.00 90 VAL A N 1
ATOM 677 C CA . VAL A 1 90 ? -5.425 -7.340 26.418 1.00 92.00 90 VAL A CA 1
ATOM 678 C C . VAL A 1 90 ? -6.055 -8.529 27.151 1.00 92.00 90 VAL A C 1
ATOM 680 O O . VAL A 1 90 ? -6.860 -8.332 28.064 1.00 92.00 90 VAL A O 1
ATOM 683 N N . ARG A 1 91 ? -5.680 -9.768 26.805 1.00 90.38 91 ARG A N 1
ATOM 684 C CA . ARG A 1 91 ? -6.171 -10.973 27.494 1.00 90.38 91 ARG A CA 1
ATOM 685 C C . ARG A 1 91 ? -5.698 -11.050 28.943 1.00 90.38 91 ARG A C 1
ATOM 687 O O . ARG A 1 91 ? -6.519 -11.365 29.806 1.00 90.38 91 ARG A O 1
ATOM 694 N N . VAL A 1 92 ? -4.427 -10.752 29.214 1.00 86.69 92 VAL A N 1
ATOM 695 C CA . VAL A 1 92 ? -3.870 -10.733 30.579 1.00 86.69 92 VAL A CA 1
ATOM 696 C C . VAL A 1 92 ? -4.572 -9.667 31.421 1.00 86.69 92 VAL A C 1
ATOM 698 O O . VAL A 1 92 ? -5.126 -9.990 32.472 1.00 86.69 92 VAL A O 1
ATOM 701 N N . ASN A 1 93 ? -4.688 -8.442 30.903 1.00 86.25 93 ASN A N 1
ATOM 702 C CA . ASN A 1 93 ? -5.398 -7.350 31.574 1.00 86.25 93 ASN A CA 1
ATOM 703 C C . ASN A 1 93 ? -6.873 -7.718 31.840 1.00 86.25 93 ASN A C 1
ATOM 705 O O . ASN A 1 93 ? -7.415 -7.480 32.921 1.00 86.25 93 ASN A O 1
ATOM 709 N N . ALA A 1 94 ? -7.549 -8.356 30.878 1.00 78.19 94 ALA A N 1
ATOM 710 C CA . ALA A 1 94 ? -8.930 -8.805 31.050 1.00 78.19 94 ALA A CA 1
ATOM 711 C C . ALA A 1 94 ? -9.070 -9.930 32.094 1.00 78.19 94 ALA A C 1
ATOM 713 O O . ALA A 1 94 ? -10.089 -10.000 32.791 1.00 78.19 94 ALA A O 1
ATOM 714 N N . ALA A 1 95 ? -8.081 -10.820 32.207 1.00 73.25 95 ALA A N 1
ATOM 715 C CA . ALA A 1 95 ? -8.048 -11.863 33.228 1.00 73.25 95 ALA A CA 1
ATOM 716 C C . ALA A 1 95 ? -7.842 -11.271 34.631 1.00 73.25 95 ALA A C 1
ATOM 718 O O . ALA A 1 95 ? -8.540 -11.672 35.565 1.00 73.25 95 ALA A O 1
ATOM 719 N N . GLU A 1 96 ? -6.982 -10.263 34.769 1.00 71.94 96 GLU A N 1
ATOM 720 C CA . GLU A 1 96 ? -6.756 -9.545 36.027 1.00 71.94 96 GLU A CA 1
ATOM 721 C C . GLU A 1 96 ? -8.029 -8.833 36.514 1.00 71.94 96 GLU A C 1
ATOM 723 O O . GLU A 1 96 ? -8.463 -9.013 37.657 1.00 71.94 96 GLU A O 1
ATOM 728 N N . VAL A 1 97 ? -8.736 -8.140 35.615 1.00 68.69 97 VAL A N 1
ATOM 729 C CA . VAL A 1 97 ? -10.037 -7.524 35.929 1.00 68.69 97 VAL A CA 1
ATOM 730 C C . VAL A 1 97 ? -11.069 -8.575 36.365 1.00 68.69 97 VAL A C 1
ATOM 732 O O . VAL A 1 97 ? -11.885 -8.324 37.257 1.00 68.69 97 VAL A O 1
ATOM 735 N N . LYS A 1 98 ? -11.064 -9.772 35.762 1.00 64.44 98 LYS A N 1
ATOM 736 C CA . LYS A 1 98 ? -11.967 -10.869 36.157 1.00 64.44 98 LYS A CA 1
ATOM 737 C C . LYS A 1 98 ? -11.600 -11.468 37.519 1.00 64.44 98 LYS A C 1
ATOM 739 O O . LYS A 1 98 ? -12.515 -11.817 38.265 1.00 64.44 98 LYS A O 1
ATOM 744 N N . SER A 1 99 ? -10.312 -11.570 37.839 1.00 59.88 99 SER A N 1
ATOM 745 C CA . SER A 1 99 ? -9.800 -12.023 39.140 1.00 59.88 99 SER A CA 1
ATOM 746 C C . SER A 1 99 ? -10.259 -11.092 40.271 1.00 59.88 99 SER A C 1
ATOM 748 O O . SER A 1 99 ? -10.922 -11.536 41.211 1.00 59.88 99 SER A O 1
ATOM 750 N N . SER A 1 100 ? -10.061 -9.781 40.100 1.00 60.09 100 SER A N 1
ATOM 751 C CA . SER A 1 100 ? -10.519 -8.741 41.035 1.00 60.09 100 SER A CA 1
ATOM 752 C C . SER A 1 100 ? -12.027 -8.834 41.339 1.00 60.09 100 SER A C 1
ATOM 754 O O . SER A 1 100 ? -12.448 -8.772 42.494 1.00 60.09 100 SER A O 1
ATOM 756 N N . ARG A 1 101 ? -12.865 -9.103 40.327 1.00 57.12 101 ARG A N 1
ATOM 757 C CA . ARG A 1 101 ? -14.327 -9.246 40.506 1.00 57.12 101 ARG A CA 1
ATOM 758 C C . ARG A 1 101 ? -14.766 -10.531 41.219 1.00 57.12 101 ARG A C 1
ATOM 760 O O . ARG A 1 101 ? -15.926 -10.613 41.631 1.00 57.12 101 ARG A O 1
ATOM 767 N N . ARG A 1 102 ? -13.904 -11.549 41.313 1.00 55.31 102 ARG A N 1
ATOM 768 C CA . ARG A 1 102 ? -14.185 -12.800 42.042 1.00 55.31 102 ARG A CA 1
ATOM 769 C C . ARG A 1 102 ? -13.736 -12.747 43.505 1.00 55.31 102 ARG A C 1
ATOM 771 O O . ARG A 1 102 ? -14.275 -13.512 44.296 1.00 55.31 102 ARG A O 1
ATOM 778 N N . ALA A 1 103 ? -12.819 -11.846 43.861 1.00 54.53 103 ALA A N 1
ATOM 779 C CA . ALA A 1 103 ? -12.277 -11.734 45.216 1.00 54.53 103 ALA A CA 1
ATOM 780 C C . ALA A 1 103 ? -13.272 -11.162 46.246 1.00 54.53 103 ALA A C 1
ATOM 782 O O . ALA A 1 103 ? -13.149 -11.446 47.434 1.00 54.53 103 ALA A O 1
ATOM 783 N N . ASP A 1 104 ? -14.301 -10.420 45.823 1.00 58.84 104 ASP A N 1
ATOM 784 C CA . ASP A 1 104 ? -15.270 -9.822 46.752 1.00 58.84 104 ASP A CA 1
ATOM 785 C C . ASP A 1 104 ? -16.465 -10.757 47.030 1.00 58.84 104 ASP A C 1
ATOM 787 O O . ASP A 1 104 ? -17.623 -10.466 46.732 1.00 58.84 104 ASP A O 1
ATOM 791 N N . GLY A 1 105 ? -16.164 -11.961 47.527 1.00 66.69 105 GLY A N 1
ATOM 792 C CA . GLY A 1 105 ? -17.158 -12.929 48.009 1.00 66.69 105 GLY A CA 1
ATOM 793 C C . GLY A 1 105 ? -17.633 -12.655 49.441 1.00 66.69 105 GLY A C 1
ATOM 794 O O . GLY A 1 105 ? -18.541 -13.330 49.926 1.00 66.69 105 GLY A O 1
ATOM 795 N N . VAL A 1 106 ? -17.032 -11.673 50.116 1.00 79.69 106 VAL A N 1
ATOM 796 C CA . VAL A 1 106 ? -17.315 -11.338 51.513 1.00 79.69 106 VAL A CA 1
ATOM 797 C C . VAL A 1 106 ? -18.719 -10.749 51.616 1.00 79.69 106 VAL A C 1
ATOM 799 O O . VAL A 1 106 ? -19.029 -9.735 50.994 1.00 79.69 106 VAL A O 1
ATOM 802 N N . GLN A 1 107 ? -19.589 -11.392 52.395 1.00 84.62 107 GLN A N 1
ATOM 803 C CA . GLN A 1 107 ? -20.914 -10.849 52.682 1.00 84.62 107 GLN A CA 1
ATOM 804 C C . GLN A 1 107 ? -20.776 -9.570 53.510 1.00 84.62 107 GLN A C 1
ATOM 806 O O . GLN A 1 107 ? -20.134 -9.555 54.556 1.00 84.62 107 GLN A O 1
ATOM 811 N N . ARG A 1 108 ? -21.393 -8.492 53.032 1.00 87.25 108 ARG A N 1
ATOM 812 C CA . ARG A 1 108 ? -21.462 -7.191 53.695 1.00 87.25 108 ARG A CA 1
ATOM 813 C C . ARG A 1 108 ? -22.917 -6.869 53.993 1.00 87.25 108 ARG A C 1
ATOM 815 O O . ARG A 1 108 ? -23.806 -7.257 53.234 1.00 87.25 108 ARG A O 1
ATOM 822 N N . THR A 1 109 ? -23.151 -6.137 55.074 1.00 89.81 109 THR A N 1
ATOM 823 C CA . THR A 1 109 ? -24.492 -5.739 55.511 1.00 89.81 109 THR A CA 1
ATOM 824 C C . THR A 1 109 ? -24.616 -4.230 55.436 1.00 89.81 109 THR A C 1
ATOM 826 O O . THR A 1 109 ? -23.738 -3.514 55.903 1.00 89.81 109 THR A O 1
ATOM 829 N N . CYS A 1 110 ? -25.695 -3.731 54.833 1.00 90.44 110 CYS A N 1
ATOM 830 C CA . CYS A 1 110 ? -25.940 -2.297 54.774 1.00 90.44 110 CYS A CA 1
ATOM 831 C C . CYS A 1 110 ? -26.485 -1.804 56.111 1.00 90.44 110 CYS A C 1
ATOM 833 O O . CYS A 1 110 ? -27.564 -2.225 56.514 1.00 90.44 110 CYS A O 1
ATOM 835 N N . GLU A 1 111 ? -25.825 -0.828 56.720 1.00 89.19 111 GLU A N 1
ATOM 836 C CA . GLU A 1 111 ? -26.260 -0.253 58.004 1.00 89.19 111 GLU A CA 1
ATOM 837 C C . GLU A 1 111 ? -27.608 0.475 57.947 1.00 89.19 111 GLU A C 1
ATOM 839 O O . GLU A 1 111 ? -28.312 0.552 58.945 1.00 89.19 111 GLU A O 1
ATOM 844 N N . LEU A 1 112 ? -28.003 0.990 56.778 1.00 87.69 112 LEU A N 1
ATOM 845 C CA . LEU A 1 112 ? -29.245 1.760 56.638 1.00 87.69 112 LEU A CA 1
ATOM 846 C C . LEU A 1 112 ? -30.483 0.902 56.384 1.00 87.69 112 LEU A C 1
ATOM 848 O O . LEU A 1 112 ? -31.592 1.307 56.711 1.00 87.69 112 LEU A O 1
ATOM 852 N N . CYS A 1 113 ? -30.325 -0.236 55.708 1.00 87.19 113 CYS A N 1
ATOM 853 C CA . CYS A 1 113 ? -31.464 -1.058 55.285 1.00 87.19 113 CYS A CA 1
ATOM 854 C C . CYS A 1 113 ? -31.345 -2.534 55.670 1.00 87.19 113 CYS A C 1
ATOM 856 O O . CYS A 1 113 ? -32.212 -3.320 55.301 1.00 87.19 113 CYS A O 1
ATOM 858 N N . GLY A 1 114 ? -30.263 -2.933 56.343 1.00 88.44 114 GLY A N 1
ATOM 859 C CA . GLY A 1 114 ? -30.020 -4.304 56.795 1.00 88.44 114 GLY A CA 1
ATOM 860 C C . GLY A 1 114 ? -29.765 -5.326 55.683 1.00 88.44 114 GLY A C 1
ATOM 861 O O . GLY A 1 114 ? -29.602 -6.508 55.967 1.00 88.44 114 GLY A O 1
ATOM 862 N N . ARG A 1 115 ? -29.736 -4.921 54.404 1.00 87.12 115 ARG A N 1
ATOM 863 C CA . ARG A 1 115 ? -29.544 -5.859 53.288 1.00 87.12 115 ARG A CA 1
ATOM 864 C C . ARG A 1 115 ? -28.142 -6.469 53.337 1.00 87.12 115 ARG A C 1
ATOM 866 O O . ARG A 1 115 ? -27.163 -5.726 53.338 1.00 87.12 115 ARG A O 1
ATOM 873 N N . VAL A 1 116 ? -28.075 -7.799 53.290 1.00 87.31 116 VAL A N 1
ATOM 874 C CA . VAL A 1 116 ? -26.831 -8.579 53.231 1.00 87.31 116 VAL A CA 1
ATOM 875 C C . VAL A 1 116 ? -26.541 -9.005 51.792 1.00 87.31 116 VAL A C 1
ATOM 877 O O . VAL A 1 116 ? -27.442 -9.430 51.067 1.00 87.31 116 VAL A O 1
ATOM 880 N N . GLY A 1 117 ? -25.288 -8.903 51.361 1.00 84.75 117 GLY A N 1
ATOM 881 C CA . GLY A 1 117 ? -24.837 -9.446 50.085 1.00 84.75 117 GLY A CA 1
ATOM 882 C C . GLY A 1 117 ? -23.351 -9.213 49.844 1.00 84.75 117 GLY A C 1
ATOM 883 O O . GLY A 1 117 ? -22.719 -8.412 50.517 1.00 84.75 117 GLY A O 1
ATOM 884 N N . SER A 1 118 ? -22.781 -9.903 48.862 1.00 77.12 118 SER A N 1
ATOM 885 C CA . SER 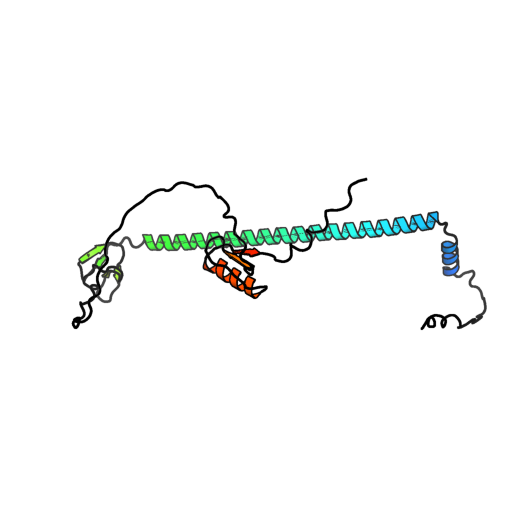A 1 118 ? -21.364 -9.756 48.495 1.00 77.12 118 SER A CA 1
ATOM 886 C C . SER A 1 118 ? -21.112 -8.697 47.418 1.00 77.12 118 SER A C 1
ATOM 888 O O . SER A 1 118 ? -19.982 -8.305 47.163 1.00 77.12 118 SER A O 1
ATOM 890 N N . ARG A 1 119 ? -22.164 -8.205 46.752 1.00 74.12 119 ARG A N 1
ATOM 891 C CA . ARG A 1 119 ? -22.047 -7.278 45.616 1.00 74.12 119 ARG A CA 1
ATOM 892 C C . ARG A 1 119 ? -22.868 -6.019 45.842 1.00 74.12 119 ARG A C 1
ATOM 894 O O . ARG A 1 119 ? -23.975 -6.092 46.366 1.00 74.12 119 ARG A O 1
ATOM 901 N N . ARG A 1 120 ? -22.367 -4.893 45.315 1.00 79.50 120 ARG A N 1
ATOM 902 C CA . ARG A 1 120 ? -23.002 -3.557 45.344 1.00 79.50 120 ARG A CA 1
ATOM 903 C C . ARG A 1 120 ? -23.013 -2.903 46.734 1.00 79.50 120 ARG A C 1
ATOM 905 O O . ARG A 1 120 ? -24.021 -2.312 47.119 1.00 79.50 120 ARG A O 1
ATOM 912 N N . PHE A 1 121 ? -21.887 -2.963 47.444 1.00 86.12 121 PHE A N 1
ATOM 913 C CA . PHE A 1 121 ? -21.653 -2.206 48.677 1.00 86.12 121 PHE A CA 1
ATOM 914 C C . PHE A 1 121 ? -20.459 -1.267 48.506 1.00 86.12 121 PHE A C 1
ATOM 916 O O . PHE A 1 121 ? -19.495 -1.619 47.832 1.00 86.12 121 PHE A O 1
ATOM 923 N N . VAL A 1 122 ? -20.537 -0.085 49.108 1.00 86.94 122 VAL A N 1
ATOM 924 C CA . VAL A 1 122 ? -19.479 0.932 49.134 1.00 86.94 122 VAL A CA 1
ATOM 925 C C . VAL A 1 122 ? -19.121 1.194 50.594 1.00 86.94 122 VAL A C 1
ATOM 927 O O . VAL A 1 122 ? -20.009 1.191 51.453 1.00 86.94 122 VAL A O 1
ATOM 930 N N . GLN A 1 123 ? -17.829 1.359 50.873 1.00 87.75 123 GLN A N 1
ATOM 931 C CA . GLN A 1 123 ? -17.337 1.679 52.209 1.00 87.75 123 GLN A CA 1
ATOM 932 C C . GLN A 1 123 ? -17.663 3.143 52.520 1.00 87.75 123 GLN A C 1
ATOM 934 O O . GLN A 1 123 ? -17.460 4.019 51.684 1.00 87.75 123 GLN A O 1
ATOM 939 N N . SER A 1 124 ? -18.217 3.388 53.698 1.00 85.44 124 SER A N 1
ATOM 940 C CA . SER A 1 124 ? -18.552 4.706 54.232 1.00 85.44 124 SER A CA 1
ATOM 941 C C . SER A 1 124 ? -17.914 4.882 55.606 1.00 85.44 124 SER A C 1
ATOM 943 O O . SER A 1 124 ? -17.475 3.903 56.208 1.00 85.44 124 SER A O 1
ATOM 945 N N . ASP A 1 125 ? -17.931 6.104 56.127 1.00 85.44 125 ASP A N 1
ATOM 946 C CA . ASP A 1 125 ? -17.294 6.474 57.401 1.00 85.44 125 ASP A CA 1
ATOM 947 C C . ASP A 1 125 ? -17.811 5.676 58.611 1.00 85.44 125 ASP A C 1
ATOM 949 O O . ASP A 1 125 ? -17.132 5.556 59.624 1.00 85.44 125 ASP A O 1
ATOM 953 N N . THR A 1 126 ? -19.020 5.118 58.501 1.00 83.00 126 THR A N 1
ATOM 954 C CA . THR A 1 126 ? -19.691 4.327 59.552 1.00 83.00 126 THR A CA 1
ATOM 955 C C . THR A 1 126 ? -19.659 2.817 59.295 1.00 83.00 126 THR A C 1
ATOM 957 O O . THR A 1 126 ? -19.952 2.046 60.204 1.00 83.00 126 THR A O 1
ATOM 960 N N . GLY A 1 127 ? -19.198 2.413 58.104 1.00 88.38 127 GLY A N 1
ATOM 961 C CA . GLY A 1 127 ? -19.075 1.032 57.641 1.00 88.38 127 GLY A CA 1
ATOM 962 C C . GLY A 1 127 ? -19.725 0.826 56.266 1.00 88.38 127 GLY A C 1
ATOM 963 O O . GLY A 1 127 ? -19.527 1.645 55.366 1.00 88.38 127 GLY A O 1
ATOM 964 N N . TRP A 1 128 ? -20.435 -0.276 56.015 1.00 89.94 128 TRP A N 1
ATOM 965 C CA . TRP A 1 128 ? -20.853 -0.660 54.654 1.00 89.94 128 TRP A CA 1
ATOM 966 C C . TRP A 1 128 ? -22.252 -0.161 54.282 1.00 89.94 128 TRP A C 1
ATOM 968 O O . TRP A 1 128 ? -23.238 -0.349 54.997 1.00 89.94 128 TRP A O 1
ATOM 978 N N . ARG A 1 129 ? -22.379 0.423 53.084 1.00 89.31 129 ARG A N 1
ATOM 979 C CA . ARG A 1 129 ? -23.659 0.918 52.549 1.00 89.31 129 ARG A CA 1
ATOM 980 C C . ARG A 1 129 ? -23.944 0.361 51.168 1.00 89.31 129 ARG A C 1
ATOM 982 O O . ARG A 1 129 ? -23.027 0.045 50.418 1.00 89.31 129 ARG A O 1
ATOM 989 N N . CYS A 1 130 ? -25.223 0.253 50.807 1.00 88.88 130 CYS A N 1
ATOM 990 C CA . CYS A 1 130 ? -25.590 -0.109 49.440 1.00 88.88 130 CYS A CA 1
ATOM 991 C C . CYS A 1 130 ? -25.026 0.924 48.452 1.00 88.88 130 CYS A C 1
ATOM 993 O O . CYS A 1 130 ? -25.090 2.129 48.707 1.00 88.88 130 CYS A O 1
ATOM 995 N N . ALA A 1 131 ? -24.525 0.457 47.309 1.00 85.56 131 ALA A N 1
ATOM 996 C CA . ALA A 1 131 ? -24.040 1.323 46.241 1.00 85.56 131 ALA A CA 1
ATOM 997 C C . ALA A 1 131 ? -25.135 2.308 45.777 1.00 85.56 131 ALA A C 1
ATOM 999 O O . ALA A 1 131 ? -26.317 1.957 45.834 1.00 85.56 131 ALA A O 1
ATOM 1000 N N . PRO A 1 132 ? -24.774 3.494 45.252 1.00 81.31 132 PRO A N 1
ATOM 1001 C CA . PRO A 1 132 ? -25.734 4.521 44.820 1.00 81.31 132 PRO A CA 1
ATOM 1002 C C . PRO A 1 132 ? -26.774 4.037 43.798 1.00 81.31 132 PRO A C 1
ATOM 1004 O O . PRO A 1 132 ? -27.879 4.561 43.718 1.00 81.31 132 PRO A O 1
ATOM 1007 N N . SER A 1 133 ? -26.456 2.985 43.037 1.00 81.38 133 SER A N 1
ATOM 1008 C CA . SER A 1 133 ? -27.377 2.352 42.085 1.00 81.38 133 SER A CA 1
ATOM 1009 C C . SER A 1 133 ? -28.495 1.526 42.740 1.00 81.38 133 SER A C 1
ATOM 1011 O O . SER A 1 133 ? -29.426 1.092 42.061 1.00 81.38 133 SER A O 1
ATOM 1013 N N . ALA A 1 134 ? -28.438 1.282 44.051 1.00 81.25 134 ALA A N 1
ATOM 1014 C CA . ALA A 1 134 ? -29.457 0.558 44.798 1.00 81.25 134 ALA A CA 1
ATOM 1015 C C . ALA A 1 134 ? -30.587 1.502 45.236 1.00 81.25 134 ALA A C 1
ATOM 1017 O O . ALA A 1 134 ? -30.749 1.799 46.418 1.00 81.25 134 ALA A O 1
ATOM 1018 N N . THR A 1 135 ? -31.421 1.911 44.281 1.00 78.62 135 THR A N 1
ATOM 1019 C CA . THR A 1 135 ? -32.564 2.829 44.472 1.00 78.62 135 THR A CA 1
ATOM 1020 C C . THR A 1 135 ? -33.624 2.342 45.470 1.00 78.62 135 THR A C 1
ATOM 1022 O O . THR A 1 135 ? -34.454 3.120 45.928 1.00 78.62 135 THR A O 1
ATOM 1025 N N . LYS A 1 136 ? -33.603 1.051 45.833 1.00 80.00 136 LYS A N 1
ATOM 1026 C CA . LYS A 1 136 ? -34.463 0.464 46.877 1.00 80.00 136 LYS A CA 1
ATOM 1027 C C . LYS A 1 136 ? -33.906 0.632 48.299 1.00 80.00 136 LYS A C 1
ATOM 1029 O O . LYS A 1 136 ? -34.619 0.334 49.251 1.00 80.00 136 LYS A O 1
ATOM 1034 N N . CYS A 1 137 ? -32.647 1.048 48.455 1.00 83.69 137 CYS A N 1
ATOM 1035 C CA . CYS A 1 137 ? -32.052 1.318 49.761 1.00 83.69 137 CYS A CA 1
ATOM 1036 C C . CYS A 1 137 ? -32.672 2.585 50.360 1.00 83.69 137 CYS A C 1
ATOM 1038 O O . CYS A 1 137 ? -32.803 3.593 49.668 1.00 83.69 137 CYS A O 1
ATOM 1040 N N . VAL A 1 138 ? -32.994 2.550 51.654 1.00 82.06 138 VAL A N 1
ATOM 1041 C CA . VAL A 1 138 ? -33.580 3.689 52.381 1.00 82.06 138 VAL A CA 1
ATOM 1042 C C . VAL A 1 138 ? -32.681 4.928 52.302 1.00 82.06 138 VAL A C 1
ATOM 1044 O O . VAL A 1 138 ? -33.188 6.025 52.112 1.00 82.06 138 VAL A O 1
ATOM 1047 N N . GLY A 1 139 ? -31.356 4.749 52.323 1.00 75.69 139 GLY A N 1
ATOM 1048 C CA . GLY A 1 139 ? -30.391 5.847 52.184 1.00 75.69 139 GLY A CA 1
ATOM 1049 C C . GLY A 1 139 ? -30.360 6.539 50.822 1.00 75.69 139 GLY A C 1
ATOM 1050 O O . GLY A 1 139 ? -29.843 7.643 50.730 1.00 75.69 139 GLY A O 1
ATOM 1051 N N . HIS A 1 140 ? -30.902 5.902 49.778 1.00 77.62 140 HIS A N 1
ATOM 1052 C CA . HIS A 1 140 ? -30.927 6.426 48.404 1.00 77.62 140 HIS A CA 1
ATOM 1053 C C . HIS A 1 140 ? -32.345 6.703 47.903 1.00 77.62 140 HIS A C 1
ATOM 1055 O O . HIS A 1 140 ? -32.526 7.104 46.750 1.00 77.62 140 HIS A O 1
ATOM 1061 N N . ARG A 1 141 ? -33.373 6.507 48.744 1.00 72.81 141 ARG A N 1
ATOM 1062 C CA . ARG A 1 141 ? -34.693 7.069 48.461 1.00 72.81 141 ARG A CA 1
ATOM 1063 C C . ARG A 1 141 ? -34.513 8.576 48.475 1.00 72.81 141 ARG A C 1
ATOM 1065 O O . ARG A 1 141 ? -34.302 9.156 49.536 1.00 72.81 141 ARG A O 1
ATOM 1072 N N . ARG A 1 142 ? -34.584 9.196 47.292 1.00 57.84 142 ARG A N 1
ATOM 1073 C CA . ARG A 1 142 ? -34.740 10.647 47.181 1.00 57.84 142 ARG A CA 1
ATOM 1074 C C . ARG A 1 142 ? -35.819 11.044 48.184 1.00 57.84 142 ARG A C 1
ATOM 1076 O O . ARG A 1 142 ? -36.922 10.495 48.122 1.00 57.84 142 ARG A O 1
ATOM 1083 N N . GLN A 1 143 ? -35.479 11.928 49.123 1.00 49.47 143 GLN A N 1
ATOM 1084 C CA . GLN A 1 143 ? -36.504 12.608 49.901 1.00 49.47 143 GLN A CA 1
ATOM 1085 C C . GLN A 1 143 ? -37.527 13.131 48.889 1.00 49.47 143 GLN A C 1
ATOM 1087 O O . GLN A 1 143 ? -37.110 13.710 47.879 1.00 49.47 143 GLN A O 1
ATOM 1092 N N . PRO A 1 144 ? -38.832 12.883 49.079 1.00 45.31 144 PRO A N 1
ATOM 1093 C CA . PRO A 1 144 ? -39.829 13.604 48.318 1.00 45.31 144 PRO A CA 1
ATOM 1094 C C . PRO A 1 144 ? -39.643 15.075 48.684 1.00 45.31 144 PRO A C 1
ATOM 1096 O O . PRO A 1 144 ? -40.060 15.520 49.750 1.00 45.31 144 PRO A O 1
ATOM 1099 N N . SER A 1 145 ? -38.925 15.805 47.831 1.00 47.44 145 SER A N 1
ATOM 1100 C CA . SER A 1 145 ? -38.939 17.256 47.829 1.00 47.44 145 SER A CA 1
ATOM 1101 C C . SER A 1 145 ? -40.403 17.652 47.775 1.00 47.44 145 SER A C 1
ATOM 1103 O O . SER A 1 145 ? -41.113 17.218 46.869 1.00 47.44 145 SER A O 1
ATOM 1105 N N . VAL A 1 146 ? -40.848 18.391 48.785 1.00 46.62 146 VAL A N 1
ATOM 1106 C CA . VAL A 1 146 ? -42.164 19.020 48.853 1.00 46.62 146 VAL A CA 1
ATOM 1107 C C . VAL A 1 146 ? -42.409 19.712 47.510 1.00 46.62 146 VAL A C 1
ATOM 1109 O O . VAL A 1 146 ? -41.735 20.681 47.177 1.00 46.62 146 VAL A O 1
ATOM 1112 N N . VAL A 1 147 ? -43.285 19.127 46.693 1.00 43.91 147 VAL A N 1
ATOM 1113 C CA . VAL A 1 147 ? -43.669 19.664 45.389 1.00 43.91 147 VAL A CA 1
ATOM 1114 C C . VAL A 1 147 ? -44.769 20.685 45.650 1.00 43.91 147 VAL A C 1
ATOM 1116 O O . VAL A 1 147 ? -45.860 20.314 46.084 1.00 43.91 147 VAL A O 1
ATOM 1119 N N . GLU A 1 148 ? -44.465 21.960 45.404 1.00 45.56 148 GLU A N 1
ATOM 1120 C CA . GLU A 1 148 ? -45.481 22.972 45.115 1.00 45.56 148 GLU A CA 1
ATOM 1121 C C . GLU A 1 148 ? -46.381 22.493 43.961 1.00 45.56 148 GLU A C 1
ATOM 1123 O O . GLU A 1 148 ? -45.887 21.912 42.989 1.00 45.56 148 GLU A O 1
ATOM 1128 N N . PRO A 1 149 ? -47.703 22.703 44.037 1.00 42.47 149 PRO A N 1
ATOM 1129 C CA . PRO A 1 149 ? -48.635 22.133 43.082 1.00 42.47 149 PRO A CA 1
ATOM 1130 C C . PRO A 1 149 ? -48.643 22.940 41.782 1.00 42.47 149 PRO A C 1
ATOM 1132 O O . PRO A 1 149 ? -49.139 24.061 41.740 1.00 42.47 149 PRO A O 1
ATOM 1135 N N . GLY A 1 150 ? -48.172 22.338 40.690 1.00 41.00 150 GLY A N 1
ATOM 1136 C CA . GLY A 1 150 ? -48.423 22.890 39.361 1.00 41.00 150 GLY A CA 1
ATOM 1137 C C . GLY A 1 150 ? -47.600 22.267 38.245 1.00 41.00 150 GLY A C 1
ATOM 1138 O O . GLY A 1 150 ? -46.639 22.875 37.803 1.00 41.00 150 GLY A O 1
ATOM 1139 N N . HIS A 1 151 ? -47.976 21.072 37.783 1.00 37.97 151 HIS A N 1
ATOM 1140 C CA . HIS A 1 151 ? -48.225 20.801 36.359 1.00 37.97 151 HIS A CA 1
ATOM 1141 C C . HIS A 1 151 ? -48.531 19.315 36.130 1.00 37.97 151 HIS A C 1
ATOM 1143 O O . HIS A 1 151 ? -47.749 18.421 36.446 1.00 37.97 151 HIS A O 1
ATOM 1149 N N . VAL A 1 152 ? -49.703 19.078 35.549 1.00 42.31 152 VAL A N 1
ATOM 1150 C CA . VAL A 1 152 ? -50.166 17.801 35.009 1.00 42.31 152 VAL A CA 1
ATOM 1151 C C . VAL A 1 152 ? -49.551 17.625 33.621 1.00 42.31 152 VAL A C 1
ATOM 1153 O O . VAL A 1 152 ? -49.802 18.481 32.781 1.00 42.31 152 VAL A O 1
ATOM 1156 N N . VAL A 1 153 ? -48.819 16.531 33.369 1.00 42.00 153 VAL A N 1
ATOM 1157 C CA . VAL A 1 153 ? -48.871 15.781 32.094 1.00 42.00 153 VAL A CA 1
ATOM 1158 C C . VAL A 1 153 ? -48.622 14.293 32.381 1.00 42.00 153 VAL A C 1
ATOM 1160 O O . VAL A 1 153 ? -47.774 13.920 33.192 1.00 42.00 153 VAL A O 1
ATOM 1163 N N . GLU A 1 154 ? -49.445 13.468 31.744 1.00 36.88 154 GLU A N 1
ATOM 1164 C CA . GLU A 1 154 ? -49.711 12.051 31.967 1.00 36.88 154 GLU A CA 1
ATOM 1165 C C . GLU A 1 154 ? -48.546 11.074 31.772 1.00 36.88 154 GLU A C 1
ATOM 1167 O O . GLU A 1 154 ? -47.637 11.240 30.961 1.00 36.88 154 GLU A O 1
ATOM 1172 N N . ARG A 1 155 ? -48.674 9.965 32.510 1.00 42.22 155 ARG A N 1
ATOM 1173 C CA . ARG A 1 155 ? -47.928 8.717 32.364 1.00 42.22 155 ARG A CA 1
ATOM 1174 C C . ARG A 1 155 ? -48.414 7.929 31.146 1.00 42.22 155 ARG A C 1
ATOM 1176 O O . ARG A 1 155 ? -49.583 7.571 31.086 1.00 42.22 155 ARG A O 1
ATOM 1183 N N . GLY A 1 156 ? -47.473 7.473 30.327 1.00 31.16 156 GLY A N 1
ATOM 1184 C CA . GLY A 1 156 ? -47.569 6.203 29.607 1.00 31.16 156 GLY A CA 1
ATOM 1185 C C . GLY A 1 156 ? -46.531 5.235 30.173 1.00 31.16 156 GLY A C 1
ATOM 1186 O O . GLY A 1 156 ? -45.335 5.434 29.995 1.00 31.16 156 GLY A O 1
ATOM 1187 N N . SER A 1 157 ? -46.988 4.236 30.926 1.00 45.66 157 SER A N 1
ATOM 1188 C CA . SER A 1 157 ? -46.188 3.189 31.574 1.00 45.66 157 SER A CA 1
ATOM 1189 C C . SER A 1 157 ? -46.468 1.829 30.917 1.00 45.66 157 SER A C 1
ATOM 1191 O O . SER A 1 157 ? -47.504 1.675 30.276 1.00 45.66 157 SER A O 1
ATOM 1193 N N . THR A 1 158 ? -45.613 0.838 31.213 1.00 43.19 158 THR A N 1
ATOM 1194 C CA . THR A 1 158 ? -45.689 -0.612 30.893 1.00 43.19 158 THR A CA 1
ATOM 1195 C C . THR A 1 158 ? -45.159 -1.015 29.504 1.00 43.19 158 THR A C 1
ATOM 1197 O O . THR A 1 158 ? -45.311 -0.267 28.554 1.00 43.19 158 THR A O 1
ATOM 1200 N N . ASN A 1 159 ? -44.517 -2.166 29.268 1.00 40.25 159 ASN A N 1
ATOM 1201 C CA . ASN A 1 159 ? -43.941 -3.224 30.107 1.00 40.25 159 ASN A CA 1
ATOM 1202 C C . ASN A 1 159 ? -42.979 -4.071 29.240 1.00 40.25 159 ASN A C 1
ATOM 1204 O O . ASN A 1 159 ? -43.026 -4.038 28.014 1.00 40.25 159 ASN A O 1
ATOM 1208 N N . SER A 1 160 ? -42.130 -4.851 29.907 1.00 44.00 160 SER A N 1
ATOM 1209 C CA . SER A 1 160 ? -41.183 -5.819 29.343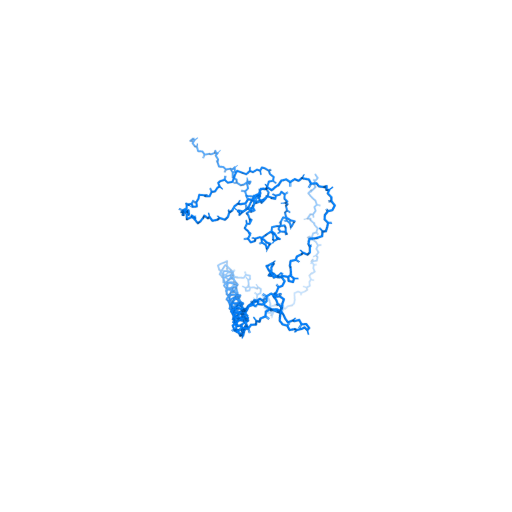 1.00 44.00 160 SER A CA 1
ATOM 1210 C C . SER A 1 160 ? -41.811 -7.042 28.643 1.00 44.00 160 SER A C 1
ATOM 1212 O O . SER A 1 160 ? -42.913 -7.461 28.980 1.00 44.00 160 SER A O 1
ATOM 1214 N N . VAL A 1 161 ? -40.937 -7.718 27.878 1.00 41.56 161 VAL A N 1
ATOM 1215 C CA . VAL A 1 161 ? -40.877 -9.155 27.508 1.00 41.56 161 VAL A CA 1
ATOM 1216 C C . VAL A 1 161 ? -41.471 -9.541 26.147 1.00 41.56 161 VAL A C 1
ATOM 1218 O O . VAL A 1 161 ? -42.672 -9.487 25.928 1.00 41.56 161 VAL A O 1
ATOM 1221 N N . GLY A 1 162 ? -40.602 -10.055 25.268 1.00 31.17 162 GLY A N 1
ATOM 1222 C CA . GLY A 1 162 ? -40.991 -10.722 24.027 1.00 31.17 162 GLY A CA 1
ATOM 1223 C C . GLY A 1 162 ? -39.786 -11.175 23.208 1.00 31.17 162 GLY A C 1
ATOM 1224 O O . GLY A 1 162 ? -39.385 -10.509 22.263 1.00 31.17 162 GLY A O 1
ATOM 1225 N N . SER A 1 163 ? -39.185 -12.302 23.592 1.00 45.03 163 SER A N 1
ATOM 1226 C CA . SER A 1 163 ? -38.262 -13.050 22.739 1.00 45.03 163 SER A CA 1
ATOM 1227 C C . SER A 1 163 ? -39.025 -13.548 21.505 1.00 45.03 163 SER A C 1
ATOM 1229 O O . SER A 1 163 ? -40.039 -14.230 21.644 1.00 45.03 163 SER A O 1
ATOM 1231 N N . SER A 1 164 ? -38.558 -13.217 20.303 1.00 34.97 164 SER A N 1
ATOM 1232 C CA . SER A 1 164 ? -38.950 -13.913 19.076 1.00 34.97 164 SER A CA 1
ATOM 1233 C C . SER A 1 164 ? -37.787 -13.933 18.100 1.00 34.97 164 SER A C 1
ATOM 1235 O O . SER A 1 164 ? -37.285 -12.897 17.673 1.00 34.97 164 SER A O 1
ATOM 1237 N N . ARG A 1 165 ? -37.348 -15.157 17.792 1.00 48.66 165 ARG A N 1
ATOM 1238 C CA . ARG A 1 165 ? -36.486 -15.480 16.656 1.00 48.66 165 ARG A CA 1
ATOM 1239 C C . ARG A 1 165 ? -37.214 -15.063 15.380 1.00 48.66 165 ARG A C 1
ATOM 1241 O O . ARG A 1 165 ? -38.362 -15.456 15.193 1.00 48.66 165 ARG A O 1
ATOM 1248 N N . ILE A 1 166 ? -36.535 -14.327 14.510 1.00 42.22 166 ILE A N 1
ATOM 1249 C CA . ILE A 1 166 ? -36.961 -14.074 13.129 1.00 42.22 166 ILE A CA 1
ATOM 1250 C C . ILE A 1 166 ? -35.816 -14.558 12.220 1.00 42.22 166 ILE A C 1
ATOM 1252 O O . ILE A 1 166 ? -34.653 -14.401 12.603 1.00 42.22 166 ILE A O 1
ATOM 1256 N N . PRO A 1 167 ? -36.121 -15.258 11.112 1.00 44.16 167 PRO A N 1
ATOM 1257 C CA . PRO A 1 167 ? -35.174 -16.117 10.418 1.00 44.16 167 PRO A CA 1
ATOM 1258 C C . PRO A 1 167 ? -34.270 -15.344 9.456 1.00 44.16 167 PRO A C 1
ATOM 1260 O O . PRO A 1 167 ? -34.576 -14.224 9.053 1.00 44.16 167 PRO A O 1
ATOM 1263 N N . ALA A 1 168 ? -33.167 -15.998 9.087 1.00 45.25 168 ALA A N 1
ATOM 1264 C CA . ALA A 1 168 ? -32.266 -15.603 8.015 1.00 45.25 168 ALA A CA 1
ATOM 1265 C C . ALA A 1 168 ? -33.059 -15.352 6.722 1.00 45.25 168 ALA A C 1
ATOM 1267 O O . ALA A 1 168 ? -33.576 -16.287 6.110 1.00 45.25 168 ALA A O 1
ATOM 1268 N N . ALA A 1 169 ? -33.174 -14.081 6.345 1.00 38.09 169 ALA A N 1
ATOM 1269 C CA . ALA A 1 169 ? -33.704 -13.650 5.064 1.00 38.09 169 ALA A CA 1
ATOM 1270 C C . ALA A 1 169 ? -32.530 -13.154 4.220 1.00 38.09 169 ALA A C 1
ATOM 1272 O O . ALA A 1 169 ? -31.689 -12.398 4.699 1.00 38.09 169 ALA A O 1
ATOM 1273 N N . ALA A 1 170 ? -32.475 -13.672 3.000 1.00 45.50 170 ALA A N 1
ATOM 1274 C CA . ALA A 1 170 ? -31.386 -13.550 2.055 1.00 45.50 170 ALA A CA 1
ATOM 1275 C C . ALA A 1 170 ? -30.970 -12.099 1.771 1.00 45.50 170 ALA A C 1
ATOM 1277 O O . ALA A 1 170 ? -31.820 -11.228 1.564 1.00 45.50 170 ALA A O 1
ATOM 1278 N N . ASP A 1 171 ? -29.653 -11.903 1.683 1.00 42.50 171 ASP A N 1
ATOM 1279 C CA . ASP A 1 171 ? -28.997 -10.729 1.117 1.00 42.50 171 ASP A CA 1
ATOM 1280 C C . ASP A 1 171 ? -29.536 -10.469 -0.288 1.00 42.50 171 ASP A C 1
ATOM 1282 O O . ASP A 1 171 ? -29.138 -11.087 -1.276 1.00 42.50 171 ASP A O 1
ATOM 1286 N N . THR A 1 172 ? -30.484 -9.544 -0.366 1.00 45.50 172 THR A N 1
ATOM 1287 C CA . THR A 1 172 ? -30.873 -8.932 -1.627 1.00 45.50 172 THR A CA 1
ATOM 1288 C C . THR A 1 172 ? -30.238 -7.547 -1.610 1.00 45.50 172 THR A C 1
ATOM 1290 O O . THR A 1 172 ? -30.648 -6.730 -0.781 1.00 45.50 172 THR A O 1
ATOM 1293 N N . PRO A 1 173 ? -29.224 -7.259 -2.447 1.00 45.62 173 PRO A N 1
ATOM 1294 C CA . PRO A 1 173 ? -28.622 -5.936 -2.479 1.00 45.62 173 PRO A CA 1
ATOM 1295 C C . PRO A 1 173 ? -29.705 -4.935 -2.881 1.00 45.62 173 PRO A C 1
ATOM 1297 O O . PRO A 1 173 ? -30.282 -5.017 -3.970 1.00 45.62 173 PRO A O 1
ATOM 1300 N N . LEU A 1 174 ? -30.027 -4.020 -1.964 1.00 47.25 174 LEU A N 1
ATOM 1301 C CA . LEU A 1 174 ? -30.917 -2.904 -2.244 1.00 47.25 174 LEU A CA 1
ATOM 1302 C C . LEU A 1 174 ? -30.283 -2.116 -3.386 1.00 47.25 174 LEU A C 1
ATOM 1304 O O . LEU A 1 174 ? -29.225 -1.517 -3.231 1.00 47.25 174 LEU A O 1
ATOM 1308 N N . LYS A 1 175 ? -30.914 -2.166 -4.559 1.00 47.00 175 LYS A N 1
ATOM 1309 C CA . LYS A 1 175 ? -30.475 -1.429 -5.739 1.00 47.00 175 LYS A CA 1
ATOM 1310 C C . LYS A 1 175 ? -30.668 0.058 -5.436 1.00 47.00 175 LYS A C 1
ATOM 1312 O O . LYS A 1 175 ? -31.786 0.568 -5.506 1.00 47.00 175 LYS A O 1
ATOM 1317 N N . VAL A 1 176 ? -29.596 0.718 -5.001 1.00 54.28 176 VAL A N 1
ATOM 1318 C CA . VAL A 1 176 ? -29.617 2.125 -4.600 1.00 54.28 176 VAL A CA 1
ATOM 1319 C C . VAL A 1 176 ? -29.899 2.968 -5.839 1.00 54.28 176 VAL A C 1
ATOM 1321 O O . VAL A 1 176 ? -29.125 2.997 -6.795 1.00 54.28 176 VAL A O 1
ATOM 1324 N N . VAL A 1 177 ? -31.064 3.614 -5.844 1.00 55.47 177 VAL A N 1
ATOM 1325 C CA . VAL A 1 177 ? -31.426 4.617 -6.846 1.00 55.47 177 VAL A CA 1
ATOM 1326 C C . VAL A 1 177 ? -30.473 5.793 -6.654 1.00 55.47 177 VAL A C 1
ATOM 1328 O O . VAL A 1 177 ? -30.478 6.422 -5.597 1.00 55.47 177 VAL A O 1
ATOM 1331 N N . ARG A 1 178 ? -29.629 6.058 -7.656 1.00 60.50 178 ARG A N 1
ATOM 1332 C CA . ARG A 1 178 ? -28.666 7.164 -7.633 1.00 60.50 178 ARG A CA 1
ATOM 1333 C C . ARG A 1 178 ? -29.419 8.492 -7.631 1.00 60.50 178 ARG A C 1
ATOM 1335 O O . ARG A 1 178 ? -30.022 8.870 -8.634 1.00 60.50 178 ARG A O 1
ATOM 1342 N N . THR A 1 179 ? -29.405 9.188 -6.500 1.00 67.88 179 THR A N 1
ATOM 1343 C CA . THR A 1 179 ? -29.876 10.572 -6.414 1.00 67.88 179 THR A CA 1
ATOM 1344 C C . THR A 1 179 ? -28.776 11.491 -6.959 1.00 67.88 179 THR A C 1
ATOM 1346 O O . THR A 1 179 ? -27.641 11.384 -6.494 1.00 67.88 179 THR A O 1
ATOM 1349 N N . PRO A 1 180 ? -29.065 12.383 -7.924 1.00 70.25 180 PRO A N 1
ATOM 1350 C CA . PRO A 1 180 ? -28.049 13.257 -8.509 1.00 70.25 180 PRO A CA 1
ATOM 1351 C C . PRO A 1 180 ? -27.419 14.168 -7.443 1.00 70.25 180 PRO A C 1
ATOM 1353 O O . PRO A 1 180 ? -28.132 14.757 -6.628 1.00 70.25 180 PRO A O 1
ATOM 1356 N N . GLY A 1 181 ? -26.084 14.258 -7.445 1.00 79.19 181 GLY A N 1
ATOM 1357 C CA . GLY A 1 181 ? -25.294 15.057 -6.498 1.00 79.19 181 GLY A CA 1
ATOM 1358 C C . GLY A 1 181 ? -24.936 14.361 -5.177 1.00 79.19 181 GLY A C 1
ATOM 1359 O O . GLY A 1 181 ? -24.350 14.993 -4.298 1.00 79.19 181 GLY A O 1
ATOM 1360 N N . VAL A 1 182 ? -25.286 13.081 -5.005 1.00 85.62 182 VAL A N 1
ATOM 1361 C CA . VAL A 1 182 ? -24.811 12.267 -3.876 1.00 85.62 182 VAL A CA 1
ATOM 1362 C C . VAL A 1 182 ? -23.493 11.607 -4.257 1.00 85.62 182 VAL A C 1
ATOM 1364 O O . VAL A 1 182 ? -23.462 10.743 -5.124 1.00 85.62 182 VAL A O 1
ATOM 1367 N N . THR A 1 183 ? -22.426 11.983 -3.562 1.00 91.25 183 THR A N 1
ATOM 1368 C CA . THR A 1 183 ? -21.062 11.497 -3.805 1.00 91.25 183 THR A CA 1
ATOM 1369 C C . THR A 1 183 ? -20.724 10.255 -2.986 1.00 91.25 183 THR A C 1
ATOM 1371 O O . THR A 1 183 ? -19.867 9.471 -3.372 1.00 91.25 183 THR A O 1
ATOM 1374 N N . ALA A 1 184 ? -21.411 10.027 -1.862 1.00 92.88 184 ALA A N 1
ATOM 1375 C CA . ALA A 1 184 ? -21.245 8.810 -1.072 1.00 92.88 184 ALA A CA 1
ATOM 1376 C C . ALA A 1 184 ? -22.502 8.463 -0.267 1.00 92.88 184 ALA A C 1
ATOM 1378 O O . ALA A 1 184 ? -23.288 9.343 0.109 1.00 92.88 184 ALA A O 1
ATOM 1379 N N . HIS A 1 185 ? -22.671 7.185 0.064 1.00 95.31 185 HIS A N 1
ATOM 1380 C CA . HIS A 1 185 ? -23.759 6.708 0.912 1.00 95.31 185 HIS A CA 1
ATOM 1381 C C . HIS A 1 185 ? -23.296 5.625 1.883 1.00 95.31 185 HIS A C 1
ATOM 1383 O O . HIS A 1 185 ? -22.451 4.793 1.575 1.00 95.31 185 HIS A O 1
ATOM 1389 N N . CYS A 1 186 ? -23.845 5.649 3.093 1.00 96.12 186 CYS A N 1
ATOM 1390 C CA . CYS A 1 186 ? -23.559 4.625 4.081 1.00 96.12 186 CYS A CA 1
ATOM 1391 C C . CYS A 1 186 ? -24.415 3.388 3.798 1.00 96.12 186 CYS A C 1
ATOM 1393 O O . CYS A 1 186 ? -25.621 3.515 3.588 1.00 96.12 186 CYS A O 1
ATOM 1395 N N . LEU A 1 187 ? -23.812 2.201 3.830 1.00 92.44 187 LEU A N 1
ATOM 1396 C CA . LEU A 1 187 ? -24.531 0.946 3.596 1.00 92.44 187 LEU A CA 1
ATOM 1397 C C . LEU A 1 187 ? -25.360 0.523 4.818 1.00 92.44 187 LEU A C 1
ATOM 1399 O O . LEU A 1 187 ? -26.429 -0.069 4.679 1.00 92.44 187 LEU A O 1
ATOM 1403 N N . ASP A 1 188 ? -24.907 0.894 6.016 1.00 91.44 188 ASP A N 1
ATOM 1404 C CA . ASP A 1 188 ? -25.510 0.462 7.282 1.00 91.44 188 ASP A CA 1
ATOM 1405 C C . ASP A 1 188 ? -26.511 1.477 7.863 1.00 91.44 188 ASP A C 1
ATOM 1407 O O . ASP A 1 188 ? -27.256 1.179 8.801 1.00 91.44 188 ASP A O 1
ATOM 1411 N N . CYS A 1 189 ? -26.555 2.707 7.336 1.00 93.81 189 CYS A N 1
ATOM 1412 C CA . CYS A 1 189 ? -27.512 3.719 7.783 1.00 93.81 189 CYS A CA 1
ATOM 1413 C C . CYS A 1 189 ? -27.949 4.674 6.669 1.00 93.81 189 CYS A C 1
ATOM 1415 O O . CYS A 1 189 ? -27.345 4.758 5.613 1.00 93.81 189 CYS A O 1
ATOM 1417 N N . ARG A 1 190 ? -28.994 5.471 6.921 1.00 93.44 190 ARG A N 1
ATOM 1418 C CA . ARG A 1 190 ? -29.589 6.381 5.919 1.00 93.44 190 ARG A CA 1
ATOM 1419 C C . ARG A 1 190 ? -28.779 7.657 5.651 1.00 93.44 190 ARG A C 1
ATOM 1421 O O . ARG A 1 190 ? -29.346 8.664 5.236 1.00 93.44 190 ARG A O 1
ATOM 1428 N N . ARG A 1 191 ? -27.487 7.667 5.973 1.00 94.62 191 ARG A N 1
ATOM 1429 C CA . ARG A 1 191 ? -26.649 8.858 5.833 1.00 94.62 191 ARG A CA 1
ATOM 1430 C C . ARG A 1 191 ? -26.051 8.912 4.434 1.00 94.62 191 ARG A C 1
ATOM 1432 O O . ARG A 1 191 ? -25.485 7.931 3.962 1.00 94.62 191 ARG A O 1
ATOM 1439 N N . THR A 1 192 ? -26.155 10.075 3.809 1.00 95.81 192 THR A N 1
ATOM 1440 C CA . THR A 1 192 ? -25.586 10.369 2.493 1.00 95.81 192 THR A CA 1
ATOM 1441 C C . THR A 1 192 ? -24.716 11.616 2.573 1.00 95.81 192 THR A C 1
ATOM 1443 O O . THR A 1 192 ? -24.895 12.458 3.461 1.00 95.81 192 THR A O 1
ATOM 1446 N N . TRP A 1 193 ? -23.769 11.730 1.648 1.00 95.19 193 TRP A N 1
ATOM 1447 C CA . TRP A 1 193 ? -22.895 12.888 1.505 1.00 95.19 193 TRP A CA 1
ATOM 1448 C C . TRP A 1 193 ? -23.012 13.468 0.100 1.00 95.19 193 TRP A C 1
ATOM 1450 O O . TRP A 1 193 ? -23.238 12.751 -0.869 1.00 95.19 193 TRP A O 1
ATOM 1460 N N . THR A 1 194 ? -22.854 14.784 0.028 1.00 93.56 194 THR A N 1
ATOM 1461 C CA . THR A 1 194 ? -22.809 15.580 -1.208 1.00 93.56 194 THR A CA 1
ATOM 1462 C C . THR A 1 194 ? -21.512 16.400 -1.249 1.00 93.56 194 THR A C 1
ATOM 1464 O O . THR A 1 194 ? -21.488 17.525 -1.736 1.00 93.56 194 THR A O 1
ATOM 1467 N N . LEU A 1 195 ? -20.469 15.901 -0.579 1.00 91.12 195 LEU A N 1
ATOM 1468 C CA . LEU A 1 195 ? -19.161 16.550 -0.443 1.00 91.12 195 LEU A CA 1
ATOM 1469 C C . LEU A 1 195 ? -18.193 15.921 -1.445 1.00 91.12 195 LEU A C 1
ATOM 1471 O O . LEU A 1 195 ? -18.342 14.741 -1.737 1.00 91.12 195 LEU A O 1
ATOM 1475 N N . THR A 1 196 ? -17.179 16.645 -1.901 1.00 90.19 196 THR A N 1
ATOM 1476 C CA . THR A 1 196 ? -16.128 16.103 -2.779 1.00 90.19 196 THR A CA 1
ATOM 1477 C C . THR A 1 196 ? -14.776 16.035 -2.057 1.00 90.19 196 THR A C 1
ATOM 1479 O O . THR A 1 196 ? -14.594 16.618 -0.978 1.00 90.19 196 THR A O 1
ATOM 1482 N N . ASP A 1 197 ? -13.843 15.287 -2.646 1.00 89.94 197 ASP A N 1
ATOM 1483 C CA . ASP A 1 197 ? -12.407 15.305 -2.339 1.00 89.94 197 ASP A CA 1
ATOM 1484 C C . ASP A 1 197 ? -12.039 15.016 -0.866 1.00 89.94 197 ASP A C 1
ATOM 1486 O O . ASP A 1 197 ? -12.616 14.157 -0.192 1.00 89.94 197 ASP A O 1
ATOM 1490 N N . GLU A 1 198 ? -11.037 15.724 -0.340 1.00 90.56 198 GLU A N 1
ATOM 1491 C CA . GLU A 1 198 ? -10.478 15.521 1.000 1.00 90.56 198 GLU A CA 1
ATOM 1492 C C . GLU A 1 198 ? -11.515 15.720 2.117 1.00 90.56 198 GLU A C 1
ATOM 1494 O O . GLU A 1 198 ? -11.466 15.058 3.161 1.00 90.56 198 GLU A O 1
ATOM 1499 N N . VAL A 1 199 ? -12.488 16.614 1.907 1.00 92.44 199 VAL A N 1
ATOM 1500 C CA . VAL A 1 199 ? -13.546 16.888 2.890 1.00 92.44 199 VAL A CA 1
ATOM 1501 C C . VAL A 1 199 ? -14.497 15.697 2.990 1.00 92.44 199 VAL A C 1
ATOM 1503 O O . VAL A 1 199 ? -14.902 15.328 4.100 1.00 92.44 199 VAL A O 1
ATOM 1506 N N . LEU A 1 200 ? -14.811 15.062 1.855 1.00 94.81 200 LEU A N 1
ATOM 1507 C CA . LEU A 1 200 ? -15.571 13.817 1.820 1.00 94.81 200 LEU A CA 1
ATOM 1508 C C . LEU A 1 200 ? -14.818 12.710 2.562 1.00 94.81 200 LEU A C 1
ATOM 1510 O O . LEU A 1 200 ? -15.371 12.124 3.494 1.00 94.81 200 LEU A O 1
ATOM 1514 N N . GLN A 1 201 ? -13.542 12.486 2.236 1.00 95.00 201 GLN A N 1
ATOM 1515 C CA . GLN A 1 201 ? -12.731 11.442 2.872 1.00 95.00 201 GLN A CA 1
ATOM 1516 C C . GLN A 1 201 ? -12.640 11.617 4.394 1.00 95.00 201 GLN A C 1
ATOM 1518 O O . GLN A 1 201 ? -12.798 10.658 5.155 1.00 95.00 201 GLN A O 1
ATOM 1523 N N . LEU A 1 202 ? -12.447 12.850 4.875 1.00 97.19 202 LEU A N 1
ATOM 1524 C CA . LEU A 1 202 ? -12.395 13.130 6.309 1.00 97.19 202 LEU A CA 1
ATOM 1525 C C . LEU A 1 202 ? -13.747 12.881 6.998 1.00 97.19 202 LEU A C 1
ATOM 1527 O O . LEU A 1 202 ? -13.788 12.386 8.132 1.00 97.19 202 LEU A O 1
ATOM 1531 N N . ALA A 1 203 ? -14.855 13.229 6.339 1.00 96.00 203 ALA A N 1
ATOM 1532 C CA . ALA A 1 203 ? -16.201 13.000 6.854 1.00 96.00 203 ALA A CA 1
ATOM 1533 C C . ALA A 1 203 ? -16.544 11.504 6.916 1.00 96.00 203 ALA A C 1
ATOM 1535 O O . ALA A 1 203 ? -17.095 11.062 7.930 1.00 96.00 203 ALA A O 1
ATOM 1536 N N . ILE A 1 204 ? -16.167 10.743 5.884 1.00 97.12 204 ILE A N 1
ATOM 1537 C CA . ILE A 1 204 ? -16.296 9.283 5.822 1.00 97.12 204 ILE A CA 1
ATOM 1538 C C . ILE A 1 204 ? -15.501 8.655 6.958 1.00 97.12 204 ILE A C 1
ATOM 1540 O O . ILE A 1 204 ? -16.091 8.053 7.851 1.00 97.12 204 ILE A O 1
ATOM 1544 N N . LYS A 1 205 ? -14.194 8.922 7.034 1.00 97.06 205 LYS A N 1
ATOM 1545 C CA . LYS A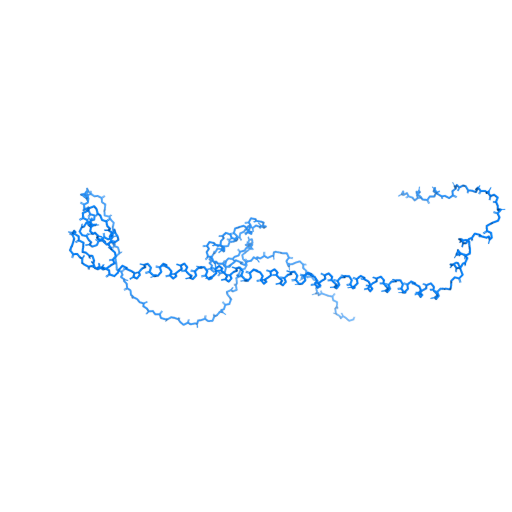 1 205 ? -13.310 8.351 8.058 1.00 97.06 205 LYS A CA 1
ATOM 1546 C C . LYS A 1 205 ? -13.825 8.589 9.478 1.00 97.06 205 LYS A C 1
ATOM 1548 O O . LYS A 1 205 ? -13.794 7.696 10.322 1.00 97.06 205 LYS A O 1
ATOM 1553 N N . ARG A 1 206 ? -14.342 9.790 9.769 1.00 96.81 206 ARG A N 1
ATOM 1554 C CA . ARG A 1 206 ? -14.962 10.094 11.074 1.00 96.81 206 ARG A CA 1
ATOM 1555 C C . ARG A 1 206 ? -16.243 9.303 11.325 1.00 96.81 206 ARG A C 1
ATOM 1557 O O . ARG A 1 206 ? -16.531 8.996 12.482 1.00 96.81 206 ARG A O 1
ATOM 1564 N N . HIS A 1 207 ? -17.040 9.047 10.293 1.00 97.50 207 HIS A N 1
ATOM 1565 C CA . HIS A 1 207 ? -18.265 8.269 10.409 1.00 97.50 207 HIS A CA 1
ATOM 1566 C C . HIS A 1 207 ? -17.961 6.788 10.645 1.00 97.50 207 HIS A C 1
ATOM 1568 O O . HIS A 1 207 ? -18.462 6.234 11.626 1.00 97.50 207 HIS A O 1
ATOM 1574 N N . GLU A 1 208 ? -17.079 6.201 9.839 1.00 96.75 208 GLU A N 1
ATOM 1575 C CA . GLU A 1 208 ? -16.652 4.804 9.965 1.00 96.75 208 GLU A CA 1
ATOM 1576 C C . GLU A 1 208 ? -16.027 4.546 11.342 1.00 96.75 208 GLU A C 1
ATOM 1578 O O . GLU A 1 208 ? -16.465 3.657 12.064 1.00 96.75 208 GLU A O 1
ATOM 1583 N N . LEU A 1 209 ? -15.111 5.410 11.801 1.00 96.50 209 LEU A N 1
ATOM 1584 C CA . LEU A 1 209 ? -14.494 5.282 13.131 1.00 96.50 209 LEU A CA 1
ATOM 1585 C C . LEU A 1 209 ? -15.495 5.408 14.287 1.00 96.50 209 LEU A C 1
ATOM 1587 O O . LEU A 1 209 ? -15.317 4.787 15.332 1.00 96.50 209 LEU A O 1
ATOM 1591 N N . ARG A 1 210 ? -16.522 6.256 14.144 1.00 96.19 210 ARG A N 1
ATOM 1592 C CA . ARG A 1 210 ? -17.481 6.521 15.228 1.00 96.19 210 ARG A CA 1
ATOM 1593 C C . ARG A 1 210 ? -18.572 5.463 15.316 1.00 96.19 210 ARG A C 1
ATOM 1595 O O . ARG A 1 210 ? -19.043 5.182 16.414 1.00 96.19 210 ARG A O 1
ATOM 1602 N N . THR A 1 211 ? -19.032 4.970 14.172 1.00 93.62 211 THR A N 1
ATOM 1603 C CA . THR A 1 211 ? -20.229 4.120 14.083 1.00 93.62 211 THR A CA 1
ATOM 1604 C C . THR A 1 211 ? -19.928 2.691 13.653 1.00 93.62 211 THR A C 1
ATOM 1606 O O . THR A 1 211 ? -20.758 1.821 13.885 1.00 93.62 211 THR A O 1
ATOM 1609 N N . GLY A 1 212 ? -18.737 2.427 13.110 1.00 93.56 212 GLY A N 1
ATOM 1610 C CA . GLY A 1 212 ? -18.354 1.117 12.587 1.00 93.56 212 GLY A CA 1
ATOM 1611 C C . GLY A 1 212 ? -19.063 0.749 11.284 1.00 93.56 212 GLY A C 1
ATOM 1612 O O . GLY A 1 212 ? -19.113 -0.427 10.953 1.00 93.56 212 GLY A O 1
ATOM 1613 N N . HIS A 1 213 ? -19.648 1.727 10.592 1.00 96.38 213 HIS A N 1
ATOM 1614 C CA . HIS A 1 213 ? -20.343 1.515 9.327 1.00 96.38 213 HIS A CA 1
ATOM 1615 C C . HIS A 1 213 ? -19.403 1.645 8.133 1.00 96.38 213 HIS A C 1
ATOM 1617 O O . HIS A 1 213 ? -18.390 2.332 8.237 1.00 96.38 213 HIS A O 1
ATOM 1623 N N . ILE A 1 214 ? -19.789 1.056 7.004 1.00 93.19 214 ILE A N 1
ATOM 1624 C CA . ILE A 1 214 ? -19.071 1.148 5.730 1.00 93.19 214 ILE A CA 1
ATOM 1625 C C . ILE A 1 214 ? -19.758 2.183 4.834 1.00 93.19 214 ILE A C 1
ATOM 1627 O O . ILE A 1 214 ? -20.994 2.244 4.749 1.00 93.19 214 ILE A O 1
ATOM 1631 N N . VAL A 1 215 ? -18.956 3.027 4.185 1.00 95.38 215 VAL A N 1
ATOM 1632 C CA . VAL A 1 215 ? -19.437 4.024 3.225 1.00 95.38 215 VAL A CA 1
ATOM 1633 C C . VAL A 1 215 ? -18.971 3.666 1.821 1.00 95.38 215 VAL A C 1
ATOM 1635 O O . VAL A 1 215 ? -17.789 3.438 1.596 1.00 95.38 215 VAL A O 1
ATOM 1638 N N . ASP A 1 216 ? -19.912 3.653 0.883 1.00 94.31 216 ASP A N 1
ATOM 1639 C CA . ASP A 1 216 ? -19.657 3.460 -0.540 1.00 94.31 216 ASP A CA 1
ATOM 1640 C C . ASP A 1 216 ? -19.593 4.825 -1.246 1.00 94.31 216 ASP A C 1
ATOM 1642 O O . ASP A 1 216 ? -20.461 5.685 -1.030 1.00 94.31 216 ASP A O 1
ATOM 1646 N N . VAL A 1 217 ? -18.547 5.040 -2.046 1.00 93.50 217 VAL A N 1
ATOM 1647 C CA . VAL A 1 217 ? -18.237 6.307 -2.730 1.00 93.50 217 VAL A CA 1
ATOM 1648 C C . VAL A 1 217 ? -18.470 6.135 -4.223 1.00 93.50 217 VAL A C 1
ATOM 1650 O O . VAL A 1 217 ? -18.006 5.174 -4.827 1.00 93.50 217 VAL A O 1
ATOM 1653 N N . TYR A 1 218 ? -19.205 7.069 -4.817 1.00 88.62 218 TYR A N 1
ATOM 1654 C CA . TYR A 1 218 ? -19.440 7.086 -6.251 1.00 88.62 218 TYR A CA 1
ATOM 1655 C C . TYR A 1 218 ? -18.335 7.892 -6.931 1.00 88.62 218 TYR A C 1
ATOM 1657 O O . TYR A 1 218 ? -18.295 9.112 -6.786 1.00 88.62 218 TYR A O 1
ATOM 1665 N N . ASP A 1 219 ? -17.471 7.221 -7.689 1.00 78.00 219 ASP A N 1
ATOM 1666 C CA . ASP A 1 219 ? -16.541 7.898 -8.590 1.00 78.00 219 ASP A CA 1
ATOM 1667 C C . ASP A 1 219 ? -17.32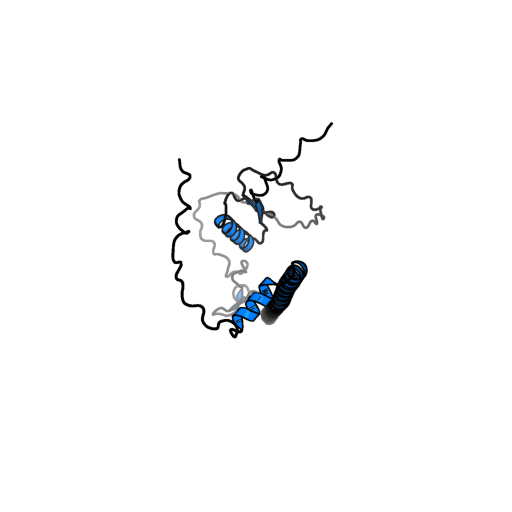6 8.404 -9.810 1.00 78.00 219 ASP A C 1
ATOM 1669 O O . ASP A 1 219 ? -17.891 7.614 -10.575 1.00 78.00 219 ASP A O 1
ATOM 1673 N N . GLU A 1 220 ? -17.406 9.726 -9.981 1.00 66.75 220 GLU A N 1
ATOM 1674 C CA . GLU A 1 220 ? -18.085 10.340 -11.134 1.00 66.75 220 GLU A CA 1
ATOM 1675 C C . GLU A 1 220 ? -17.265 10.210 -12.439 1.00 66.75 220 GLU A C 1
ATOM 1677 O O . GLU A 1 220 ? -17.797 10.451 -13.521 1.00 66.75 220 GLU A O 1
ATOM 1682 N N . ASP A 1 221 ? -16.023 9.717 -12.364 1.00 54.97 221 ASP A N 1
ATOM 1683 C CA . ASP A 1 221 ? -15.049 9.742 -13.467 1.00 54.97 221 ASP A CA 1
ATOM 1684 C C . ASP A 1 221 ? -15.018 8.477 -14.350 1.00 54.97 221 ASP A C 1
ATOM 1686 O O . ASP A 1 221 ? -14.282 8.417 -15.331 1.00 54.97 221 ASP A O 1
ATOM 1690 N N . ALA A 1 222 ? -15.829 7.451 -14.071 1.00 55.34 222 ALA A N 1
ATOM 1691 C CA . ALA A 1 222 ? -15.860 6.222 -14.887 1.00 55.34 222 ALA A CA 1
ATOM 1692 C C . ALA A 1 222 ? -16.861 6.274 -16.068 1.00 55.34 222 ALA A C 1
ATOM 1694 O O . ALA A 1 222 ? -17.189 5.241 -16.654 1.00 55.34 222 ALA A O 1
ATOM 1695 N N . GLY A 1 223 ? -17.407 7.455 -16.379 1.00 51.06 223 GLY A N 1
ATOM 1696 C CA . GLY A 1 223 ? -18.572 7.625 -17.253 1.00 51.06 223 GLY A CA 1
ATOM 1697 C C . GLY A 1 223 ? -18.334 8.191 -18.657 1.00 51.06 223 GLY A C 1
ATOM 1698 O O . GLY A 1 223 ? -19.313 8.303 -19.391 1.00 51.06 223 GLY A O 1
ATOM 1699 N N . GLU A 1 224 ? -17.107 8.544 -19.055 1.00 52.09 224 GLU A N 1
ATOM 1700 C CA . GLU A 1 224 ? -16.863 9.178 -20.370 1.00 52.09 224 GLU A CA 1
ATOM 1701 C C . GLU A 1 224 ? -16.360 8.229 -21.480 1.00 52.09 224 GLU A C 1
ATOM 1703 O O . GLU A 1 224 ? -16.415 8.602 -22.649 1.00 52.09 224 GLU A O 1
ATOM 1708 N N . ASP A 1 225 ? -16.006 6.972 -21.184 1.00 50.06 225 ASP A N 1
ATOM 1709 C CA . ASP A 1 225 ? -15.461 6.035 -22.194 1.00 50.06 225 ASP A CA 1
ATOM 1710 C C . ASP A 1 225 ? -16.484 5.055 -22.815 1.00 50.06 225 ASP A C 1
ATOM 1712 O O . ASP A 1 225 ? -16.118 4.157 -23.572 1.00 50.06 225 ASP A O 1
ATOM 1716 N N . ALA A 1 226 ? -17.787 5.210 -22.553 1.00 51.03 226 ALA A N 1
ATOM 1717 C CA . ALA A 1 226 ? -18.814 4.257 -23.002 1.00 51.03 226 ALA A CA 1
ATOM 1718 C C . ALA A 1 226 ? -19.776 4.793 -24.082 1.00 51.03 226 ALA A C 1
ATOM 1720 O O . ALA A 1 226 ? -20.950 4.420 -24.094 1.00 51.03 226 ALA A O 1
ATOM 1721 N N . VAL A 1 227 ? -19.309 5.647 -25.004 1.00 50.62 227 VAL A N 1
ATOM 1722 C CA . VAL A 1 227 ? -20.074 6.004 -26.220 1.00 50.62 227 VAL A CA 1
ATOM 1723 C C . VAL A 1 227 ? -19.174 6.132 -27.459 1.00 50.62 227 VAL A C 1
ATOM 1725 O O . VAL A 1 227 ? -19.150 7.174 -28.101 1.00 50.62 227 VAL A O 1
ATOM 1728 N N . VAL A 1 228 ? -18.457 5.073 -27.849 1.00 51.50 228 VAL A N 1
ATOM 1729 C CA . VAL A 1 228 ? -18.020 4.896 -29.253 1.00 51.50 228 VAL A CA 1
ATOM 1730 C C . VAL A 1 228 ? -18.057 3.412 -29.632 1.00 51.50 228 VAL A C 1
ATOM 1732 O O . VAL A 1 228 ? -17.039 2.785 -29.889 1.00 51.50 228 VAL A O 1
ATOM 1735 N N . GLU A 1 229 ? -19.245 2.816 -29.674 1.00 54.38 229 GLU A N 1
ATOM 1736 C CA . GLU A 1 229 ? -19.437 1.551 -30.389 1.00 54.38 229 GLU A CA 1
ATOM 1737 C C . GLU A 1 229 ? -20.849 1.532 -30.968 1.00 54.38 229 GLU A C 1
ATOM 1739 O O . GLU A 1 229 ? -21.791 1.163 -30.278 1.00 54.38 229 GLU A O 1
ATOM 1744 N N . LEU A 1 230 ? -21.002 2.042 -32.197 1.00 52.84 230 LEU A N 1
ATOM 1745 C CA . LEU A 1 230 ? -22.071 1.711 -33.155 1.00 52.84 230 LEU A CA 1
ATOM 1746 C C . LEU A 1 230 ? -21.975 2.641 -34.371 1.00 52.84 230 LEU A C 1
ATOM 1748 O O . LEU A 1 230 ? -22.623 3.682 -34.415 1.00 52.84 230 LEU A O 1
ATOM 1752 N N . ALA A 1 231 ? -21.168 2.249 -35.354 1.00 51.81 231 ALA A N 1
ATOM 1753 C CA . ALA A 1 231 ? -21.513 2.309 -36.777 1.00 51.81 231 ALA A CA 1
ATOM 1754 C C . ALA A 1 231 ? -20.264 1.993 -37.600 1.00 51.81 231 ALA A C 1
ATOM 1756 O O . ALA A 1 231 ? -19.533 2.898 -37.967 1.00 51.81 231 ALA A O 1
ATOM 1757 N N . GLU A 1 232 ? -20.041 0.716 -37.896 1.00 50.25 232 GLU A N 1
ATOM 1758 C CA . GLU A 1 232 ? -19.567 0.302 -39.221 1.00 50.25 232 GLU A CA 1
ATOM 1759 C C . GLU A 1 232 ? -19.733 -1.214 -39.349 1.00 50.25 232 GLU A C 1
ATOM 1761 O O . GLU A 1 232 ? -18.834 -2.013 -39.104 1.00 50.25 232 GLU A O 1
ATOM 1766 N N . ALA A 1 233 ? -20.954 -1.614 -39.703 1.00 51.28 233 ALA A N 1
ATOM 1767 C CA . ALA A 1 233 ? -21.213 -2.922 -40.274 1.00 51.28 233 ALA A CA 1
ATOM 1768 C C . ALA A 1 233 ? -22.278 -2.813 -41.373 1.00 51.28 233 ALA A C 1
ATOM 1770 O O . ALA A 1 233 ? -23.408 -2.401 -41.111 1.00 51.28 233 ALA A O 1
ATOM 1771 N N . CYS A 1 234 ? -21.876 -3.312 -42.547 1.00 34.44 234 CYS A N 1
ATOM 1772 C CA . CYS A 1 234 ? -22.633 -3.701 -43.743 1.00 34.44 234 CYS A CA 1
ATOM 1773 C C . CYS A 1 234 ? -22.870 -2.648 -44.842 1.00 34.44 234 CYS A C 1
ATOM 1775 O O . CYS A 1 234 ? -23.404 -1.578 -44.556 1.00 34.44 234 CYS A O 1
ATOM 1777 N N . PRO A 1 235 ? -22.748 -3.048 -46.124 1.00 53.66 235 PRO A N 1
ATOM 1778 C CA . PRO A 1 235 ? -21.839 -4.036 -46.731 1.00 53.66 235 PRO A CA 1
ATOM 1779 C C . PRO A 1 235 ? -20.946 -3.454 -47.843 1.00 53.66 235 PRO A C 1
ATOM 1781 O O . PRO A 1 235 ? -21.330 -2.441 -48.470 1.00 53.66 235 PRO A O 1
#

Organism: NCBI:txid144550

Secondary structure (DSSP, 8-state):
----SS--SS-----------GGG-HHHHHHHHHHT--HHHHHHHHHHHHHHHHHHHHHHHHHHHHHHHHHHHHHHHHHHHHHHHHHHHHHHHHHHHHHHHHH----EE-TTT--EESSSEEEETTEEEE-TT-TTSGGGS-------S------------------------------TT--EEESSSS-EE---HHHHHHHHHHHHHHH---EEE--GGGSSSS---------